Protein AF-A0A3A1P066-F1 (afdb_monomer)

Solvent-accessible surface area (backbone atoms only — not comparable to full-atom values): 10324 Å² total; per-residue (Å²): 136,85,78,77,83,63,89,48,76,44,43,49,47,20,69,27,76,68,11,43,51,36,58,71,32,86,58,49,44,60,49,41,51,50,55,23,51,55,19,45,51,47,30,49,50,37,50,50,56,50,27,34,38,42,62,58,76,37,70,67,88,52,43,53,63,63,53,46,62,58,32,48,56,50,28,53,54,18,45,52,49,24,50,54,34,47,49,55,56,43,32,32,45,30,60,48,48,72,75,32,67,43,48,53,49,34,53,51,49,52,51,52,50,50,50,52,52,52,48,42,55,69,58,58,50,74,49,36,88,82,36,35,79,45,76,69,60,60,68,70,51,31,52,53,24,54,53,49,51,54,52,52,56,50,40,52,51,28,57,54,49,37,68,72,44,46,63,32,42,48,47,42,68,69,46,71,79,77,62,62,76,70,57,43,54,51,52,26,57,59,60,74,75,112

Sequence (194 aa):
MYYPEPTTIWESIQYSPLGIFIAESTWAFPTIETIHVIALVTVLGTIFVMDLRLLGVASKNYPVTAMSRDTLKWTWGGFVLAAITGTLLYVSKTSSYMINPFFMGKMALLAIAGLNMAYFHSVTWKTVDNWDTSPVVPTGAKVAGITSLIFWITIVFFGRAIGFTLGIYDCYMVGQGDNGFIVNMLAGIACAGA

Foldseek 3Di:
DDDPDDPDPLSVLCPPPLLQCCQVDPPNVVVLVVQLVVLLCQLVVLLLQLLCVLLLNDDLQAFSVVSCVVSVVSNVVSVVSNVVSVVSNCSNQVVLLVVDVLNVVLVVLVVVLVVLVVCCCVPVVVCSVVCRNPSDRDPSSNVSSVVNVVSSVSSVVSVVVCVLCSQLSVQVVVPPPDDDDVVSNVVSVVVSVD

Structure (mmCIF, N/CA/C/O backbone):
data_AF-A0A3A1P066-F1
#
_entry.id   AF-A0A3A1P066-F1
#
loop_
_atom_site.group_PDB
_atom_site.id
_atom_site.type_symbol
_atom_site.label_atom_id
_atom_site.label_alt_id
_atom_site.label_comp_id
_atom_site.label_asym_id
_atom_site.label_entity_id
_atom_site.label_seq_id
_atom_site.pdbx_PDB_ins_code
_atom_site.Cartn_x
_atom_site.Cartn_y
_atom_site.Cartn_z
_atom_site.occupancy
_atom_site.B_iso_or_equiv
_atom_site.auth_seq_id
_atom_site.auth_comp_id
_atom_site.auth_asym_id
_atom_site.auth_atom_id
_atom_site.pdbx_PDB_model_num
ATOM 1 N N . MET A 1 1 ? 22.158 0.938 -27.653 1.00 47.66 1 MET A N 1
ATOM 2 C CA . MET A 1 1 ? 20.988 0.093 -27.350 1.00 47.66 1 MET A CA 1
ATOM 3 C C . MET A 1 1 ? 19.797 0.743 -28.037 1.00 47.66 1 MET A C 1
ATOM 5 O O . MET A 1 1 ? 19.518 1.894 -27.738 1.00 47.66 1 MET A O 1
ATOM 9 N N . TYR A 1 2 ? 19.236 0.107 -29.068 1.00 51.88 2 TYR A N 1
ATOM 10 C CA . TYR A 1 2 ? 18.129 0.653 -29.864 1.00 51.88 2 TYR A CA 1
ATOM 11 C C . TYR A 1 2 ? 16.822 0.185 -29.222 1.00 51.88 2 TYR A C 1
ATOM 13 O O . TYR A 1 2 ? 16.511 -1.002 -29.287 1.00 51.88 2 TYR A O 1
ATOM 21 N N . TYR A 1 3 ? 16.120 1.087 -28.537 1.00 57.12 3 TYR A N 1
ATOM 22 C CA . TYR A 1 3 ? 14.767 0.813 -28.062 1.00 57.12 3 TYR A CA 1
ATOM 23 C C . TYR A 1 3 ? 13.810 0.996 -29.249 1.00 57.12 3 TYR A C 1
ATOM 25 O O . TYR A 1 3 ? 13.916 2.015 -29.935 1.00 57.12 3 TYR A O 1
ATOM 33 N N . PRO A 1 4 ? 12.943 0.013 -29.551 1.00 66.25 4 PRO A N 1
ATOM 34 C CA . PRO A 1 4 ? 11.983 0.144 -30.640 1.00 66.25 4 PRO A CA 1
ATOM 35 C C . PRO A 1 4 ? 11.031 1.317 -30.369 1.00 66.25 4 PRO A C 1
ATOM 3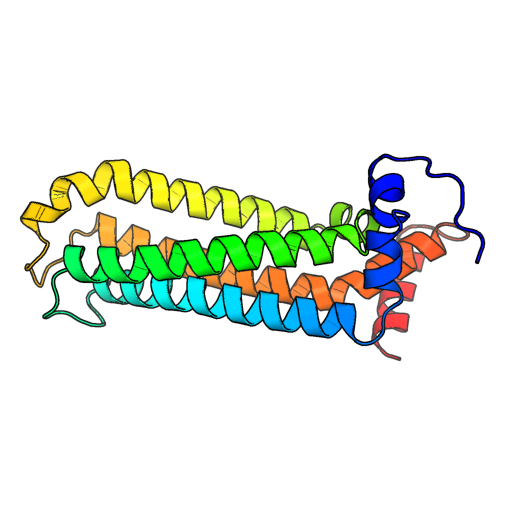7 O O . PRO A 1 4 ? 10.764 1.652 -29.214 1.00 66.25 4 PRO A O 1
ATOM 40 N N . GLU A 1 5 ? 10.524 1.940 -31.435 1.00 67.44 5 GLU A N 1
ATOM 41 C CA . GLU A 1 5 ? 9.530 3.013 -31.325 1.00 67.44 5 GLU A CA 1
ATOM 42 C C . GLU A 1 5 ? 8.318 2.522 -30.508 1.00 67.44 5 GLU A C 1
ATOM 44 O O . GLU A 1 5 ? 7.765 1.465 -30.830 1.00 67.44 5 GLU A O 1
ATOM 49 N N . PRO A 1 6 ? 7.906 3.242 -29.447 1.00 68.50 6 PRO A N 1
ATOM 50 C CA . PRO A 1 6 ? 6.834 2.798 -28.568 1.00 68.50 6 PRO A CA 1
ATOM 51 C C . PRO A 1 6 ? 5.514 2.736 -29.339 1.00 68.50 6 PRO A C 1
ATOM 53 O O . PRO A 1 6 ? 5.029 3.736 -29.868 1.00 68.50 6 PRO A O 1
ATOM 56 N N . THR A 1 7 ? 4.907 1.555 -29.373 1.00 73.25 7 THR A N 1
ATOM 57 C CA . THR A 1 7 ? 3.617 1.314 -30.034 1.00 73.25 7 THR A CA 1
ATOM 58 C C . THR A 1 7 ? 2.441 1.515 -29.081 1.00 73.25 7 THR A C 1
ATOM 60 O O . THR A 1 7 ? 1.316 1.769 -29.515 1.00 73.25 7 THR A O 1
ATOM 63 N N . THR A 1 8 ? 2.695 1.448 -27.769 1.00 77.69 8 THR A N 1
ATOM 64 C CA . THR A 1 8 ? 1.687 1.615 -26.715 1.00 77.69 8 THR A CA 1
ATOM 65 C C . THR A 1 8 ? 2.112 2.625 -25.644 1.00 77.69 8 THR A C 1
ATOM 67 O O . THR A 1 8 ? 3.293 2.916 -25.445 1.00 77.69 8 THR A O 1
ATOM 70 N N . ILE A 1 9 ? 1.137 3.160 -24.898 1.00 79.31 9 ILE A N 1
ATOM 71 C CA . ILE A 1 9 ? 1.405 4.144 -23.834 1.00 79.31 9 ILE A CA 1
ATOM 72 C C . ILE A 1 9 ? 2.275 3.565 -22.707 1.00 79.31 9 ILE A C 1
ATOM 74 O O . ILE A 1 9 ? 3.082 4.274 -22.113 1.00 79.31 9 ILE A O 1
ATOM 78 N N . TRP A 1 10 ? 2.163 2.263 -22.445 1.00 76.06 10 TRP A N 1
ATOM 79 C CA . TRP A 1 10 ? 2.940 1.566 -21.421 1.00 76.06 10 TRP A CA 1
ATOM 80 C C . TRP A 1 10 ? 4.423 1.484 -21.789 1.00 76.06 10 TRP A C 1
ATOM 82 O O . TRP A 1 10 ? 5.281 1.749 -20.949 1.00 76.06 10 TRP A O 1
ATOM 92 N N . GLU A 1 11 ? 4.717 1.221 -23.063 1.00 74.50 11 GLU A N 1
ATOM 93 C CA . GLU A 1 11 ? 6.080 1.226 -23.603 1.00 74.50 11 GLU A CA 1
ATOM 94 C C . GLU A 1 11 ? 6.700 2.621 -23.540 1.00 74.50 11 GLU A C 1
ATOM 96 O O . GLU A 1 11 ? 7.866 2.753 -23.183 1.00 74.50 11 GLU A O 1
ATOM 101 N N . SER A 1 12 ? 5.917 3.679 -23.787 1.00 76.19 12 SER A N 1
ATOM 102 C CA . SER A 1 12 ? 6.419 5.058 -23.685 1.00 76.19 12 SER A CA 1
ATOM 103 C C . SER A 1 12 ? 6.885 5.429 -22.268 1.00 76.19 12 SER A C 1
ATOM 105 O O . SER A 1 12 ? 7.862 6.159 -22.102 1.00 76.19 12 SER A O 1
ATOM 107 N N . ILE A 1 13 ? 6.223 4.889 -21.238 1.00 79.06 13 ILE A N 1
ATOM 108 C CA . ILE A 1 13 ? 6.600 5.087 -19.832 1.00 79.06 13 ILE A CA 1
ATOM 109 C C . ILE A 1 13 ? 7.851 4.269 -19.505 1.00 79.06 13 ILE A C 1
ATOM 111 O O . ILE A 1 13 ? 8.782 4.786 -18.883 1.00 79.06 13 ILE A O 1
ATOM 115 N N . GLN A 1 14 ? 7.899 3.021 -19.968 1.00 78.81 14 GLN A N 1
ATOM 116 C CA . GLN A 1 14 ? 9.027 2.122 -19.746 1.00 78.81 14 GLN A CA 1
ATOM 117 C C . GLN A 1 14 ? 10.315 2.610 -20.426 1.00 78.81 14 GLN A C 1
ATOM 119 O O . GLN A 1 14 ? 11.381 2.573 -19.816 1.00 78.81 14 GLN A O 1
ATOM 124 N N . TYR A 1 15 ? 10.222 3.124 -21.655 1.00 79.75 15 TYR A N 1
ATOM 125 C CA . TYR A 1 15 ? 11.352 3.686 -22.408 1.00 79.75 15 TYR A CA 1
ATOM 126 C C . TYR A 1 15 ? 11.674 5.136 -22.037 1.00 79.75 15 TYR A C 1
ATOM 128 O O . TYR A 1 15 ? 12.543 5.761 -22.648 1.00 79.75 15 TYR A O 1
ATOM 136 N N . SER A 1 16 ? 11.009 5.693 -21.022 1.00 81.62 16 SER A N 1
ATOM 137 C CA . SER A 1 16 ? 11.408 6.987 -20.483 1.00 81.62 16 SER A CA 1
ATOM 138 C C . SER A 1 16 ? 12.829 6.907 -19.899 1.00 81.62 16 SER A C 1
ATOM 140 O O . SER A 1 16 ? 13.226 5.857 -19.384 1.00 81.62 16 SER A O 1
ATOM 142 N N . PRO A 1 17 ? 13.600 8.013 -19.890 1.00 79.81 17 PRO A N 1
ATOM 143 C CA . PRO A 1 17 ? 14.944 8.028 -19.305 1.00 79.81 17 PRO A CA 1
ATOM 144 C C . PRO A 1 17 ? 14.978 7.526 -17.854 1.00 79.81 17 PRO A C 1
ATOM 146 O O . PRO A 1 17 ? 15.956 6.926 -17.420 1.00 79.81 17 PRO A O 1
ATOM 149 N N . LEU A 1 18 ? 13.889 7.750 -17.113 1.00 79.25 18 LEU A N 1
ATOM 150 C CA . LEU A 1 18 ? 13.720 7.291 -15.740 1.00 79.25 18 LEU A CA 1
ATOM 151 C C . LEU A 1 18 ? 13.435 5.783 -15.665 1.00 79.25 18 LEU A C 1
ATOM 153 O O . LEU A 1 18 ? 14.024 5.105 -14.826 1.00 79.25 18 LEU A O 1
ATOM 157 N N . GLY A 1 19 ? 12.573 5.255 -16.539 1.00 78.12 19 GLY A N 1
ATOM 158 C CA . GLY A 1 19 ? 12.279 3.820 -16.618 1.00 78.12 19 GLY A CA 1
ATOM 159 C C . GLY A 1 19 ? 13.513 3.001 -16.985 1.00 78.12 19 GLY A C 1
ATOM 160 O O . GLY A 1 19 ? 13.848 2.052 -16.275 1.00 78.12 19 GLY A O 1
ATOM 161 N N . ILE A 1 20 ? 14.254 3.447 -18.003 1.00 79.50 20 ILE A N 1
ATOM 162 C CA . ILE A 1 20 ? 15.513 2.829 -18.443 1.00 79.50 20 ILE A CA 1
ATOM 163 C C . ILE A 1 20 ? 16.562 2.883 -17.328 1.00 79.50 20 ILE A C 1
ATOM 165 O O . ILE A 1 20 ? 17.155 1.859 -17.001 1.00 79.50 20 ILE A O 1
ATOM 169 N N . PHE A 1 21 ? 16.759 4.040 -16.684 1.00 81.44 21 PHE A N 1
ATOM 170 C CA . PHE A 1 21 ? 17.744 4.177 -15.606 1.00 81.44 21 PHE A CA 1
ATOM 171 C C . PHE A 1 21 ? 17.478 3.220 -14.438 1.00 81.44 21 PHE A C 1
ATOM 173 O O . PHE A 1 21 ? 18.409 2.618 -13.906 1.00 81.44 21 PHE A O 1
ATOM 180 N N . ILE A 1 22 ? 16.215 3.065 -14.035 1.00 80.25 22 ILE A N 1
ATOM 181 C CA . ILE A 1 22 ? 15.852 2.158 -12.941 1.00 80.25 22 ILE A CA 1
ATOM 182 C C . ILE A 1 22 ? 16.002 0.697 -13.375 1.00 80.25 22 ILE A C 1
ATOM 184 O O . ILE A 1 22 ? 16.468 -0.113 -12.577 1.00 80.25 22 ILE A O 1
ATOM 188 N N . ALA A 1 23 ? 15.627 0.362 -14.612 1.00 77.25 23 ALA A N 1
ATOM 189 C CA . ALA A 1 23 ? 15.679 -1.003 -15.131 1.00 77.25 23 ALA A CA 1
ATOM 190 C C . ALA A 1 23 ? 17.110 -1.497 -15.408 1.00 77.25 23 ALA A C 1
ATOM 192 O O . ALA A 1 23 ? 17.414 -2.657 -15.139 1.00 77.25 23 ALA A O 1
ATOM 193 N N . GLU A 1 24 ? 17.987 -0.638 -15.933 1.00 78.81 24 GLU A N 1
ATOM 194 C CA . GLU A 1 24 ? 19.376 -0.98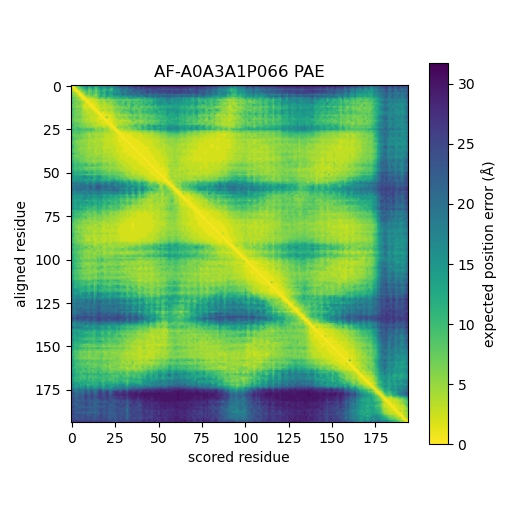6 -16.269 1.00 78.81 24 GLU A CA 1
ATOM 195 C C . GLU A 1 24 ? 20.320 -0.889 -15.063 1.00 78.81 24 GLU A C 1
ATOM 197 O O . GLU A 1 24 ? 21.382 -1.515 -15.042 1.00 78.81 24 GLU A O 1
ATOM 202 N N . SER A 1 25 ? 19.954 -0.120 -14.035 1.00 79.94 25 SER A N 1
ATOM 203 C CA . 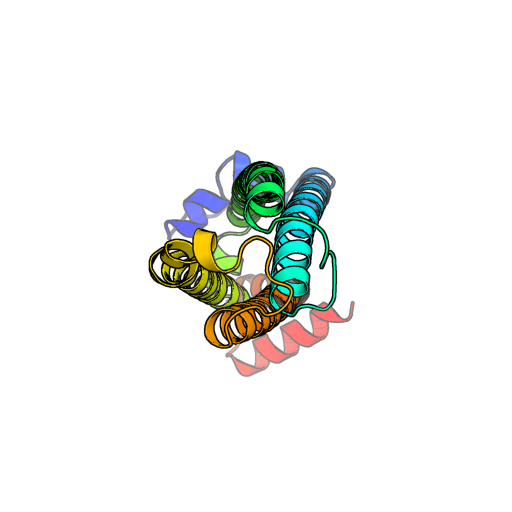SER A 1 25 ? 20.786 0.028 -12.845 1.00 79.94 25 SER A CA 1
ATOM 204 C C . SER A 1 25 ? 20.684 -1.190 -11.931 1.00 79.94 25 SER A C 1
ATOM 206 O O . SER A 1 25 ? 19.660 -1.450 -11.296 1.00 79.94 25 SER A O 1
ATOM 208 N N . THR A 1 26 ? 21.812 -1.885 -11.779 1.00 76.56 26 THR A N 1
ATOM 209 C CA . THR A 1 26 ? 21.969 -3.061 -10.910 1.00 76.56 26 THR A CA 1
ATOM 210 C C . THR A 1 26 ? 21.670 -2.787 -9.435 1.00 76.56 26 THR A C 1
ATOM 212 O O . THR A 1 26 ? 21.325 -3.711 -8.706 1.00 76.56 26 THR A O 1
ATOM 215 N N . TRP A 1 27 ? 21.771 -1.530 -8.990 1.00 81.81 27 TRP A N 1
ATOM 216 C CA . TRP A 1 27 ? 21.551 -1.137 -7.595 1.00 81.81 27 TRP A CA 1
ATOM 217 C C . TRP A 1 27 ? 20.264 -0.345 -7.370 1.00 81.81 27 TRP A C 1
ATOM 219 O O . TRP A 1 27 ? 19.707 -0.413 -6.271 1.00 81.81 27 TRP A O 1
ATOM 229 N N . ALA A 1 28 ? 19.766 0.392 -8.371 1.00 81.50 28 ALA A N 1
ATOM 230 C CA . ALA A 1 28 ? 18.571 1.214 -8.186 1.00 81.50 28 ALA A CA 1
ATOM 231 C C . ALA A 1 28 ? 17.334 0.346 -7.940 1.00 81.50 28 ALA A C 1
ATOM 233 O O . ALA A 1 28 ? 16.613 0.589 -6.972 1.00 81.50 28 ALA A O 1
ATOM 234 N N . PHE A 1 29 ? 17.126 -0.695 -8.753 1.00 83.12 29 PHE A N 1
ATOM 235 C CA . PHE A 1 29 ? 15.960 -1.566 -8.615 1.00 83.12 29 PHE A CA 1
ATOM 236 C C . PHE A 1 29 ? 15.909 -2.270 -7.241 1.00 83.12 29 PHE A C 1
ATOM 238 O O . PHE A 1 29 ? 14.917 -2.071 -6.532 1.00 83.12 29 PHE A O 1
ATOM 245 N N . PRO A 1 30 ? 16.967 -2.973 -6.767 1.00 86.12 30 PRO A N 1
ATOM 246 C CA . PRO A 1 30 ? 16.936 -3.621 -5.449 1.00 86.12 30 PRO A CA 1
ATOM 247 C C . PRO A 1 30 ? 16.807 -2.635 -4.282 1.00 86.12 30 PRO A C 1
ATOM 249 O O . PRO A 1 30 ? 16.174 -2.938 -3.268 1.00 86.12 30 PRO A O 1
ATOM 252 N N . THR A 1 31 ? 17.390 -1.438 -4.407 1.00 88.94 31 THR A N 1
ATOM 253 C CA . THR A 1 31 ? 17.298 -0.408 -3.362 1.00 88.94 31 THR A CA 1
ATOM 254 C C . THR A 1 31 ? 15.873 0.123 -3.246 1.00 88.94 31 THR A C 1
ATOM 256 O O . THR A 1 31 ? 15.329 0.187 -2.142 1.00 88.94 31 THR A O 1
ATOM 259 N N . ILE A 1 32 ? 15.235 0.461 -4.371 1.00 90.25 32 ILE A N 1
ATOM 260 C CA . ILE A 1 32 ? 13.844 0.934 -4.392 1.00 90.25 32 ILE A CA 1
ATOM 261 C C . ILE A 1 32 ? 12.909 -0.167 -3.887 1.00 90.25 32 ILE A C 1
ATOM 263 O O . ILE A 1 32 ? 12.022 0.119 -3.082 1.00 90.25 32 ILE A O 1
ATOM 267 N N . GLU A 1 33 ? 13.131 -1.419 -4.292 1.00 88.81 33 GLU A N 1
ATOM 268 C CA . GLU A 1 33 ? 12.370 -2.567 -3.791 1.00 88.81 33 GLU A CA 1
ATOM 269 C C . GLU A 1 33 ? 12.514 -2.725 -2.272 1.00 88.81 33 GLU A C 1
ATOM 271 O O . GLU A 1 33 ? 11.519 -2.890 -1.568 1.00 88.81 33 GLU A O 1
ATOM 276 N N . THR A 1 34 ? 13.728 -2.587 -1.737 1.00 90.94 34 THR A N 1
ATOM 277 C CA . THR A 1 34 ? 13.975 -2.662 -0.289 1.00 90.94 34 THR A CA 1
ATOM 278 C C . THR A 1 34 ? 13.220 -1.567 0.465 1.00 90.94 34 THR A C 1
ATOM 280 O O . THR A 1 34 ? 12.523 -1.851 1.442 1.00 90.94 34 THR A O 1
ATOM 283 N N . ILE A 1 35 ? 13.301 -0.318 -0.006 1.00 92.69 35 ILE A N 1
ATOM 284 C CA . ILE A 1 35 ? 12.573 0.811 0.592 1.00 92.69 35 ILE A CA 1
ATOM 285 C C . ILE A 1 35 ? 11.059 0.568 0.511 1.00 92.69 35 ILE A C 1
ATOM 287 O O . ILE A 1 35 ? 10.345 0.807 1.487 1.00 92.69 35 ILE A O 1
ATOM 291 N N . HIS A 1 36 ? 10.568 0.039 -0.614 1.00 91.94 36 HIS A N 1
ATOM 292 C CA . HIS A 1 36 ? 9.160 -0.310 -0.794 1.00 91.94 36 HIS A CA 1
ATOM 293 C C . HIS A 1 36 ? 8.695 -1.347 0.234 1.00 91.94 36 HIS A C 1
ATOM 295 O O . HIS A 1 36 ? 7.655 -1.168 0.869 1.00 91.94 36 HIS A O 1
ATOM 301 N N . VAL A 1 37 ? 9.474 -2.410 0.451 1.00 91.00 37 VAL A N 1
ATOM 302 C CA . VAL A 1 37 ? 9.148 -3.455 1.432 1.00 91.00 37 VAL A CA 1
ATOM 303 C C . VAL A 1 37 ? 9.152 -2.901 2.857 1.00 91.00 37 VAL A C 1
ATOM 305 O O . VAL A 1 37 ? 8.231 -3.199 3.611 1.00 91.00 37 VAL A O 1
ATOM 308 N N . ILE A 1 38 ? 10.115 -2.052 3.230 1.00 92.38 38 ILE A N 1
ATOM 309 C CA . ILE A 1 38 ? 10.146 -1.408 4.559 1.00 92.38 38 ILE A CA 1
ATOM 310 C C . ILE A 1 38 ? 8.898 -0.542 4.779 1.00 92.38 38 ILE A C 1
ATOM 312 O O . ILE A 1 38 ? 8.267 -0.596 5.841 1.00 92.38 38 ILE A O 1
ATOM 316 N N . ALA A 1 39 ? 8.513 0.234 3.765 1.00 91.19 39 ALA A N 1
ATOM 317 C CA . ALA A 1 39 ? 7.311 1.057 3.804 1.00 91.19 39 ALA A CA 1
ATOM 318 C C . ALA A 1 39 ? 6.048 0.193 3.962 1.00 91.19 39 ALA A C 1
ATOM 320 O O . ALA A 1 39 ? 5.217 0.467 4.829 1.00 91.19 39 ALA A O 1
ATOM 321 N N . LEU A 1 40 ? 5.940 -0.900 3.198 1.00 88.94 40 LEU A N 1
ATOM 322 C CA . LEU A 1 40 ? 4.840 -1.859 3.316 1.00 88.94 40 LEU A CA 1
ATOM 323 C C . LEU A 1 40 ? 4.788 -2.528 4.690 1.00 88.94 40 LEU A C 1
ATOM 325 O O . LEU A 1 40 ? 3.709 -2.625 5.262 1.00 88.94 40 LEU A O 1
ATOM 329 N N . VAL A 1 41 ? 5.923 -2.960 5.244 1.00 91.38 41 VAL A N 1
ATOM 330 C CA . VAL A 1 41 ? 5.980 -3.575 6.582 1.00 91.38 41 VAL A CA 1
ATOM 331 C C . VAL A 1 41 ? 5.537 -2.586 7.655 1.00 91.38 41 VAL A C 1
ATOM 333 O O . VAL A 1 41 ? 4.857 -2.979 8.598 1.00 91.38 41 VAL A O 1
ATOM 336 N N . THR A 1 42 ? 5.852 -1.301 7.491 1.00 90.19 42 THR A N 1
ATOM 337 C CA . THR A 1 42 ? 5.402 -0.249 8.410 1.00 90.19 42 THR A CA 1
ATOM 338 C C . THR A 1 42 ? 3.880 -0.088 8.357 1.00 90.19 42 THR A C 1
ATOM 340 O O . THR A 1 42 ? 3.234 -0.114 9.401 1.00 90.19 42 THR A O 1
ATOM 343 N N . VAL A 1 43 ? 3.295 0.007 7.157 1.00 87.19 43 VAL A N 1
ATOM 344 C CA . VAL A 1 43 ? 1.831 0.094 6.960 1.00 87.19 43 VAL A CA 1
ATOM 345 C C . VAL A 1 43 ? 1.119 -1.158 7.474 1.00 87.19 43 VAL A C 1
ATOM 347 O O . VAL A 1 43 ? 0.103 -1.075 8.156 1.00 87.19 43 VAL A O 1
ATOM 350 N N . LEU A 1 44 ? 1.655 -2.335 7.168 1.00 87.75 44 LEU A N 1
ATOM 351 C CA . LEU A 1 44 ? 1.108 -3.604 7.638 1.00 87.75 44 LEU A CA 1
ATOM 352 C C . LEU A 1 44 ? 1.178 -3.709 9.157 1.00 87.75 44 LEU A C 1
ATOM 354 O O . LEU A 1 44 ? 0.201 -4.103 9.785 1.00 87.75 44 LEU A O 1
ATOM 358 N N . GLY A 1 45 ? 2.311 -3.333 9.750 1.00 87.19 45 GLY A N 1
ATOM 359 C CA . GLY A 1 45 ? 2.519 -3.371 11.191 1.00 87.19 45 GLY A CA 1
ATOM 360 C C . GLY A 1 45 ? 1.520 -2.493 11.936 1.00 87.19 45 GLY A C 1
ATOM 361 O O . GLY A 1 45 ? 0.913 -2.949 12.903 1.00 87.19 45 GLY A O 1
ATOM 362 N N . THR A 1 46 ? 1.282 -1.265 11.466 1.00 86.31 46 THR A N 1
ATOM 363 C CA . THR A 1 46 ? 0.304 -0.363 12.093 1.00 86.31 46 THR A CA 1
ATOM 364 C C . THR A 1 46 ? -1.122 -0.902 11.994 1.00 86.31 46 THR A C 1
ATOM 366 O O . THR A 1 46 ? -1.864 -0.836 12.976 1.00 86.31 46 THR A O 1
ATOM 369 N N . ILE A 1 47 ? -1.497 -1.490 10.855 1.00 85.00 47 ILE A N 1
ATOM 370 C CA . ILE A 1 47 ? -2.830 -2.075 1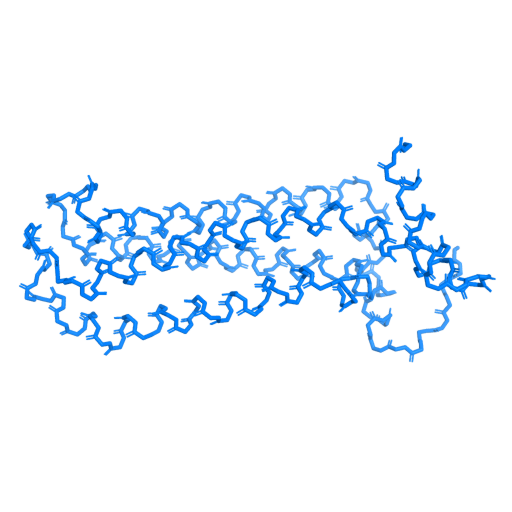0.656 1.00 85.00 47 ILE A CA 1
ATOM 371 C C . ILE A 1 47 ? -3.015 -3.334 11.504 1.00 85.00 47 ILE A C 1
ATOM 373 O O . ILE A 1 47 ? -4.011 -3.443 12.211 1.00 85.00 47 ILE A O 1
ATOM 377 N N . PHE A 1 48 ? -2.038 -4.244 11.525 1.00 85.56 48 PHE A N 1
ATOM 378 C CA . PHE A 1 48 ? -2.084 -5.455 12.353 1.00 85.56 48 PHE A CA 1
ATOM 379 C C . PHE A 1 48 ? -2.238 -5.123 13.835 1.00 85.56 48 PHE A C 1
ATOM 381 O O . PHE A 1 48 ? -3.008 -5.762 14.547 1.00 85.56 48 PHE A O 1
ATOM 388 N N . VAL A 1 49 ? -1.518 -4.106 14.304 1.00 85.06 49 VAL A N 1
ATOM 389 C CA . VAL A 1 49 ? -1.585 -3.636 15.688 1.00 85.06 49 VAL A CA 1
ATOM 390 C C . VAL A 1 49 ? -3.000 -3.138 16.032 1.00 85.06 49 VAL A C 1
ATOM 392 O O . VAL A 1 49 ? -3.514 -3.468 17.104 1.00 85.06 49 VAL A O 1
ATOM 395 N N . MET A 1 50 ? -3.674 -2.441 15.111 1.00 79.75 50 MET A N 1
ATOM 396 C CA . MET A 1 50 ? -5.081 -2.043 15.267 1.00 79.75 50 MET A CA 1
ATOM 397 C C . MET A 1 50 ? -6.054 -3.226 15.169 1.00 79.75 50 MET A C 1
ATOM 399 O O . MET A 1 50 ? -6.934 -3.361 16.018 1.00 79.75 50 MET A O 1
ATOM 403 N N . ASP A 1 51 ? -5.882 -4.126 14.203 1.00 82.88 51 ASP A N 1
ATOM 404 C CA . ASP A 1 51 ? -6.768 -5.279 14.003 1.00 82.88 51 ASP A CA 1
ATOM 405 C C . ASP A 1 51 ? -6.710 -6.248 15.197 1.00 82.88 51 ASP A C 1
ATOM 407 O O . ASP A 1 51 ? -7.744 -6.708 15.687 1.00 82.88 51 ASP A O 1
ATOM 411 N N . LEU A 1 52 ? -5.519 -6.490 15.758 1.00 81.88 52 LEU A N 1
ATOM 412 C CA . LEU A 1 52 ? -5.342 -7.284 16.981 1.00 81.88 52 LEU A CA 1
ATOM 413 C C . LEU A 1 52 ? -5.974 -6.620 18.210 1.00 81.88 52 LEU A C 1
ATOM 415 O O . LEU A 1 52 ? -6.463 -7.319 19.109 1.00 81.88 52 LEU A O 1
ATOM 419 N N . ARG A 1 53 ? -5.990 -5.282 18.258 1.00 80.81 53 ARG A N 1
ATOM 420 C CA . ARG A 1 53 ? -6.694 -4.527 19.301 1.00 80.81 53 ARG A CA 1
ATOM 421 C C . ARG A 1 53 ? -8.208 -4.670 19.168 1.00 80.81 53 ARG A C 1
ATOM 423 O O . ARG A 1 53 ? -8.870 -4.895 20.185 1.00 80.81 53 ARG A O 1
ATOM 430 N N . LEU A 1 54 ? -8.743 -4.594 17.947 1.00 74.94 54 LEU A N 1
ATOM 431 C CA . LEU A 1 54 ? -10.171 -4.783 17.652 1.00 74.94 54 LEU A CA 1
ATOM 432 C C . LEU A 1 54 ? -10.637 -6.217 17.931 1.00 74.94 54 LEU A C 1
ATOM 434 O O . LEU A 1 54 ? -11.751 -6.429 18.409 1.00 74.94 54 LEU A O 1
ATOM 438 N N . LEU A 1 55 ? -9.767 -7.203 17.710 1.00 76.81 55 LEU A N 1
ATOM 439 C CA . LEU A 1 55 ? -10.018 -8.601 18.062 1.00 76.81 55 LEU A CA 1
ATOM 440 C C . LEU A 1 55 ? -9.971 -8.867 19.571 1.00 76.81 55 LEU A C 1
ATOM 442 O O . LEU A 1 55 ? -10.399 -9.929 20.023 1.00 76.81 55 LEU A O 1
ATOM 446 N N . GLY A 1 56 ? -9.485 -7.909 20.365 1.00 70.75 56 GLY A N 1
ATOM 447 C CA . GLY A 1 56 ? -9.314 -8.074 21.803 1.00 70.75 56 GLY A CA 1
ATOM 448 C C . GLY A 1 56 ? -8.191 -9.053 22.150 1.00 70.75 56 GLY A C 1
ATOM 449 O O . GLY A 1 56 ? -8.252 -9.696 23.194 1.00 70.75 56 GLY A O 1
ATOM 450 N N . VAL A 1 57 ? -7.178 -9.188 21.291 1.00 73.88 57 VAL A N 1
ATOM 451 C CA . VAL A 1 57 ? -5.996 -10.030 21.543 1.00 73.88 57 VAL A CA 1
ATOM 452 C C . VAL A 1 57 ? -4.873 -9.199 22.169 1.00 73.88 57 VAL A C 1
ATOM 454 O O . VAL A 1 57 ? -4.267 -9.640 23.143 1.00 73.88 57 VAL A O 1
ATOM 457 N N . ALA A 1 58 ? -4.648 -7.973 21.683 1.00 66.81 58 ALA A N 1
ATOM 458 C CA . ALA A 1 58 ? -3.568 -7.083 22.126 1.00 66.81 58 ALA A CA 1
ATOM 459 C C . ALA A 1 58 ? -4.080 -5.719 22.637 1.00 66.81 58 ALA A C 1
ATOM 461 O O . ALA A 1 58 ? -5.185 -5.296 22.308 1.00 66.81 58 ALA A O 1
ATOM 462 N N . SER A 1 59 ? -3.277 -5.029 23.459 1.00 62.41 59 SER A N 1
ATOM 463 C CA . SER A 1 59 ? -3.498 -3.643 23.930 1.00 62.41 59 SER A CA 1
ATOM 464 C C . SER A 1 59 ? -4.867 -3.328 24.563 1.00 62.41 59 SER A C 1
ATOM 466 O O . SER A 1 59 ? -5.340 -2.199 24.476 1.00 62.41 59 SER A O 1
ATOM 468 N N . LYS A 1 60 ? -5.490 -4.287 25.267 1.00 64.88 60 LYS A N 1
ATOM 469 C CA . LYS A 1 60 ? -6.829 -4.156 25.897 1.00 64.88 60 LYS A CA 1
ATOM 470 C C . LYS A 1 60 ? -7.016 -2.937 26.810 1.00 64.88 60 LYS A C 1
ATOM 472 O O . LYS A 1 60 ? -8.139 -2.473 26.962 1.00 64.88 60 LYS A O 1
ATOM 477 N N . ASN A 1 61 ? -5.929 -2.442 27.399 1.00 66.12 61 ASN A N 1
ATOM 478 C CA . ASN A 1 61 ? -5.944 -1.346 28.370 1.00 66.12 61 ASN A CA 1
ATOM 479 C C . ASN A 1 61 ? -5.725 0.036 27.731 1.00 66.12 61 ASN A C 1
ATOM 481 O O . ASN A 1 61 ? -5.792 1.038 28.434 1.00 66.12 61 ASN A O 1
ATOM 485 N N . TYR A 1 62 ? -5.442 0.097 26.425 1.00 69.12 62 TYR A N 1
ATOM 486 C CA . TYR A 1 62 ? -5.235 1.353 25.706 1.00 69.12 62 TYR A CA 1
ATOM 487 C C . TYR A 1 62 ? -6.494 1.756 24.925 1.00 69.12 62 TYR A C 1
ATOM 489 O O . TYR A 1 62 ? -7.095 0.890 24.271 1.00 69.12 62 TYR A O 1
ATOM 497 N N . PRO A 1 63 ? -6.882 3.046 24.962 1.00 74.69 63 PRO A N 1
ATOM 498 C CA . PRO A 1 63 ? -7.996 3.551 24.174 1.00 74.69 63 PRO A CA 1
ATOM 499 C C . PRO A 1 63 ? -7.697 3.419 22.679 1.00 74.69 63 PRO A C 1
ATOM 501 O O . PRO A 1 63 ? -6.595 3.725 22.204 1.00 74.69 63 PRO A O 1
ATOM 504 N N . VAL A 1 64 ? -8.689 2.932 21.941 1.00 71.62 64 VAL A N 1
ATOM 505 C CA . VAL A 1 64 ? -8.610 2.662 20.500 1.00 71.62 64 VAL A CA 1
ATOM 506 C C . VAL A 1 64 ? -8.404 3.964 19.722 1.00 71.62 64 VAL A C 1
ATOM 508 O O . VAL A 1 64 ? -7.685 3.981 18.722 1.00 71.62 64 VAL A O 1
ATOM 511 N N . THR A 1 65 ? -8.956 5.075 20.209 1.00 73.94 65 THR A N 1
ATOM 512 C CA . THR A 1 65 ? -8.803 6.416 19.623 1.00 73.94 65 THR A CA 1
ATOM 513 C C . THR A 1 65 ? -7.365 6.937 19.671 1.00 73.94 65 THR A C 1
ATOM 515 O O . THR A 1 65 ? -6.858 7.433 18.661 1.00 73.94 65 THR A O 1
ATOM 518 N N . ALA A 1 66 ? -6.676 6.798 20.809 1.00 76.69 66 ALA A N 1
ATOM 519 C CA . ALA A 1 66 ? -5.280 7.220 20.950 1.00 76.69 66 ALA A CA 1
ATOM 520 C C . ALA A 1 66 ? -4.359 6.375 20.062 1.00 76.69 66 ALA A C 1
ATOM 522 O O . ALA A 1 66 ? -3.534 6.908 19.321 1.00 76.69 66 ALA A O 1
ATOM 523 N N . MET A 1 67 ? -4.575 5.059 20.074 1.00 76.06 67 MET A N 1
ATOM 524 C CA . MET A 1 67 ? -3.814 4.103 19.275 1.00 76.06 67 MET A CA 1
ATOM 525 C C . MET A 1 67 ? -3.982 4.358 17.774 1.00 76.06 67 MET A C 1
ATOM 527 O O . MET A 1 67 ? -2.991 4.386 17.044 1.00 76.06 67 MET A O 1
ATOM 531 N N . SER A 1 68 ? -5.214 4.628 17.333 1.00 78.19 68 SER A N 1
ATOM 532 C CA . SER A 1 68 ? -5.541 5.002 15.954 1.00 78.19 68 SER A CA 1
ATOM 533 C C . SER A 1 68 ? -4.853 6.293 15.523 1.00 78.19 68 SER A C 1
ATOM 535 O O . SER A 1 68 ? -4.256 6.332 14.454 1.00 78.19 68 SER A O 1
ATOM 537 N N . ARG A 1 69 ? -4.858 7.346 16.354 1.00 80.00 69 ARG A N 1
ATOM 538 C CA . ARG A 1 69 ? -4.205 8.628 16.021 1.00 80.00 69 ARG A CA 1
ATOM 539 C C . ARG A 1 69 ? -2.714 8.483 15.739 1.00 80.00 69 ARG A C 1
ATOM 541 O O . ARG A 1 69 ? -2.199 9.159 14.846 1.00 80.00 69 ARG A O 1
ATOM 548 N N . ASP A 1 70 ? -2.031 7.638 16.499 1.00 82.00 70 ASP A N 1
ATOM 549 C CA . ASP A 1 70 ? -0.595 7.435 16.337 1.00 82.00 70 ASP A CA 1
ATOM 550 C C . ASP A 1 70 ? -0.294 6.497 15.169 1.00 82.00 70 ASP A C 1
ATOM 552 O O . ASP A 1 70 ? 0.560 6.807 14.334 1.00 82.00 70 ASP A O 1
ATOM 556 N N . THR A 1 71 ? -1.052 5.405 15.032 1.00 82.56 71 THR A N 1
ATOM 557 C CA . THR A 1 71 ? -0.906 4.497 13.885 1.00 82.56 71 THR A CA 1
ATOM 558 C C . THR A 1 71 ? -1.277 5.162 12.565 1.00 82.56 71 THR A C 1
ATOM 560 O O . THR A 1 71 ? -0.600 4.895 11.575 1.00 82.56 71 THR A O 1
ATOM 563 N N . LEU A 1 72 ? -2.262 6.067 12.509 1.00 81.81 72 LEU A N 1
ATOM 564 C CA . LEU A 1 72 ? -2.658 6.733 11.261 1.00 81.81 72 LEU A CA 1
ATOM 565 C C . LEU A 1 72 ? -1.510 7.535 10.646 1.00 81.81 72 LEU A C 1
ATOM 567 O O . LEU A 1 72 ? -1.313 7.479 9.437 1.00 81.81 72 LEU A O 1
ATOM 571 N N . LYS A 1 73 ? -0.741 8.262 11.467 1.00 85.06 73 LYS A N 1
ATOM 572 C CA . LYS A 1 73 ? 0.388 9.081 10.992 1.00 85.06 73 LYS A CA 1
ATOM 573 C C . LYS A 1 73 ? 1.456 8.215 10.331 1.00 85.06 73 LYS A C 1
ATOM 575 O O . LYS A 1 73 ? 1.903 8.517 9.227 1.00 85.06 73 LYS A O 1
ATOM 580 N N . TRP A 1 74 ? 1.816 7.115 10.990 1.00 87.56 74 TRP A N 1
ATOM 581 C CA . TRP A 1 74 ? 2.770 6.141 10.463 1.00 87.56 74 TRP A CA 1
ATOM 582 C C . TRP A 1 74 ? 2.234 5.412 9.232 1.00 87.56 74 TRP A C 1
ATOM 584 O O . TRP A 1 74 ? 2.967 5.233 8.264 1.00 87.56 74 TRP A O 1
ATOM 594 N N . THR A 1 75 ? 0.946 5.063 9.232 1.00 85.75 75 THR A N 1
ATOM 595 C CA . THR A 1 75 ? 0.276 4.417 8.095 1.00 85.75 75 THR A CA 1
ATOM 596 C C . THR A 1 75 ? 0.296 5.330 6.874 1.00 85.75 75 THR A C 1
ATOM 598 O O . THR A 1 75 ? 0.682 4.883 5.803 1.00 85.75 75 THR A O 1
ATOM 601 N N . TRP A 1 76 ? -0.046 6.615 7.015 1.00 86.19 76 TRP A N 1
ATOM 602 C CA . TRP A 1 76 ? -0.023 7.565 5.897 1.00 86.19 76 TRP A CA 1
ATOM 603 C C . TRP A 1 76 ? 1.400 7.811 5.384 1.00 86.19 76 TRP A C 1
ATOM 605 O O . TRP A 1 76 ? 1.628 7.780 4.176 1.00 86.19 76 TRP A O 1
ATOM 615 N N . GLY A 1 77 ? 2.369 7.995 6.287 1.00 89.81 77 GLY A N 1
ATOM 616 C CA . GLY A 1 77 ? 3.775 8.162 5.910 1.00 89.81 77 GLY A CA 1
ATOM 617 C C . GLY A 1 77 ? 4.323 6.948 5.154 1.00 89.81 77 GLY A C 1
ATOM 618 O O . GLY A 1 77 ? 4.893 7.092 4.072 1.00 89.81 77 GLY A O 1
ATOM 619 N N . GLY A 1 78 ? 4.081 5.745 5.680 1.00 89.25 78 GLY A N 1
ATOM 620 C CA . GLY A 1 78 ? 4.451 4.493 5.024 1.00 89.25 78 GLY A CA 1
ATOM 621 C C . GLY A 1 78 ? 3.707 4.278 3.705 1.00 89.25 78 GLY A C 1
ATOM 622 O O . GLY A 1 78 ? 4.309 3.839 2.733 1.00 89.25 78 GLY A O 1
ATOM 623 N N . PHE A 1 79 ? 2.427 4.646 3.627 1.00 87.75 79 PHE A N 1
ATOM 624 C CA . PHE A 1 79 ? 1.624 4.504 2.414 1.00 87.75 79 PHE A CA 1
ATOM 625 C C . PHE A 1 79 ? 2.116 5.419 1.291 1.00 87.75 79 PHE A C 1
ATOM 627 O O . PHE A 1 79 ? 2.263 4.956 0.164 1.00 87.75 79 PHE A O 1
ATOM 634 N N . VAL A 1 80 ? 2.443 6.683 1.585 1.00 91.19 80 VAL A N 1
ATOM 635 C CA . VAL A 1 80 ? 3.039 7.610 0.601 1.00 91.19 80 VAL A CA 1
ATOM 636 C C . VAL A 1 80 ? 4.361 7.071 0.096 1.00 91.19 80 VAL A C 1
ATOM 638 O O . VAL A 1 80 ? 4.583 7.014 -1.113 1.00 91.19 80 VAL A O 1
ATOM 641 N N . LEU A 1 81 ? 5.227 6.633 1.010 1.00 92.06 81 LEU A N 1
ATOM 642 C CA . LEU A 1 81 ? 6.524 6.085 0.641 1.00 92.06 81 LEU A CA 1
ATOM 643 C C . LEU A 1 81 ? 6.370 4.820 -0.217 1.00 92.06 81 LEU A C 1
ATOM 645 O O . LEU A 1 81 ? 7.043 4.686 -1.240 1.00 92.06 81 LEU A O 1
ATOM 649 N N . ALA A 1 82 ? 5.447 3.927 0.146 1.00 90.31 82 ALA A N 1
ATOM 650 C CA . ALA A 1 82 ? 5.124 2.727 -0.620 1.00 90.31 82 ALA A CA 1
ATOM 651 C C . ALA A 1 82 ? 4.527 3.065 -1.995 1.00 90.31 82 ALA A C 1
ATOM 653 O O . ALA A 1 82 ? 4.879 2.423 -2.980 1.00 90.31 82 ALA A O 1
ATOM 654 N N . ALA A 1 83 ? 3.670 4.082 -2.096 1.00 89.19 83 ALA A N 1
ATOM 655 C CA . ALA A 1 83 ? 3.074 4.515 -3.358 1.00 89.19 83 ALA A CA 1
ATOM 656 C C . ALA A 1 83 ? 4.125 5.103 -4.310 1.00 89.19 83 ALA A C 1
ATOM 658 O O . ALA A 1 83 ? 4.164 4.729 -5.483 1.00 89.19 83 ALA A O 1
ATOM 659 N N . ILE A 1 84 ? 5.018 5.963 -3.808 1.00 92.12 84 ILE A N 1
ATOM 660 C CA . ILE A 1 84 ? 6.106 6.553 -4.603 1.00 92.12 84 ILE A CA 1
ATOM 661 C C . ILE A 1 84 ? 7.042 5.453 -5.107 1.00 92.12 84 ILE A C 1
ATOM 663 O O . ILE A 1 84 ? 7.265 5.322 -6.308 1.00 92.12 84 ILE A O 1
ATOM 667 N N . THR A 1 85 ? 7.550 4.619 -4.200 1.00 91.00 85 THR A N 1
ATOM 668 C CA . THR A 1 85 ? 8.481 3.533 -4.552 1.00 91.00 85 THR A CA 1
ATOM 669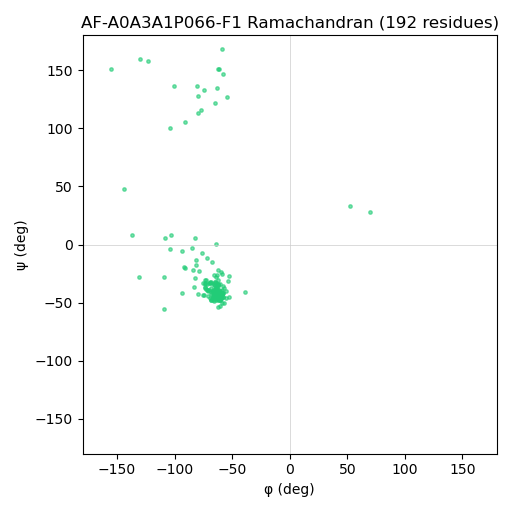 C C . THR A 1 85 ? 7.836 2.473 -5.440 1.00 91.00 85 THR A C 1
ATOM 671 O O . THR A 1 85 ? 8.457 2.019 -6.395 1.00 91.00 85 THR A O 1
ATOM 674 N N . GLY A 1 86 ? 6.572 2.123 -5.198 1.00 86.06 86 GLY A N 1
ATOM 675 C CA . GLY A 1 86 ? 5.823 1.188 -6.035 1.00 86.06 86 GLY A CA 1
ATOM 676 C C . GLY A 1 86 ? 5.594 1.725 -7.447 1.00 86.06 86 GLY A C 1
ATOM 677 O O . GLY A 1 86 ? 5.716 0.975 -8.411 1.00 86.06 86 GLY A O 1
ATOM 678 N N . THR A 1 87 ? 5.339 3.030 -7.581 1.00 87.25 87 THR A N 1
ATOM 679 C CA . THR A 1 87 ? 5.227 3.686 -8.892 1.00 87.25 87 THR A CA 1
ATOM 680 C C . THR A 1 87 ? 6.565 3.666 -9.627 1.00 87.25 87 THR A C 1
ATOM 682 O O . THR A 1 87 ? 6.600 3.345 -10.809 1.00 87.25 87 THR A O 1
ATOM 685 N N . LEU A 1 88 ? 7.678 3.929 -8.932 1.00 85.50 88 LEU A N 1
ATOM 686 C CA . LEU A 1 88 ? 9.020 3.844 -9.521 1.00 85.50 88 LEU A CA 1
ATOM 687 C C . LEU A 1 88 ? 9.338 2.431 -10.036 1.00 85.50 88 LEU A C 1
ATOM 689 O O . LEU A 1 88 ? 9.847 2.286 -11.146 1.00 85.50 88 LEU A O 1
ATOM 693 N N . LEU A 1 89 ? 8.985 1.388 -9.275 1.00 85.00 89 LEU A N 1
ATOM 694 C CA . LEU A 1 89 ? 9.132 -0.004 -9.719 1.00 85.00 89 LEU A CA 1
ATOM 695 C C . LEU A 1 89 ? 8.247 -0.304 -10.935 1.00 85.00 89 LEU A C 1
ATOM 697 O O . LEU A 1 89 ? 8.710 -0.906 -11.900 1.00 85.00 89 LEU A O 1
ATOM 701 N N . TYR A 1 90 ? 7.000 0.165 -10.929 1.00 85.25 90 TYR A N 1
ATOM 702 C CA . TYR A 1 90 ? 6.073 -0.015 -12.044 1.00 85.25 90 TYR A CA 1
ATOM 703 C C . TYR A 1 90 ? 6.566 0.646 -13.342 1.00 85.25 90 TYR A C 1
ATOM 705 O O . TYR A 1 90 ? 6.454 0.055 -14.417 1.00 85.25 90 TYR A O 1
ATOM 713 N N . VAL A 1 91 ? 7.165 1.839 -13.254 1.00 83.69 91 VAL A N 1
ATOM 714 C CA . VAL A 1 91 ? 7.732 2.560 -14.408 1.00 83.69 91 VAL A CA 1
ATOM 715 C C . VAL A 1 91 ? 8.903 1.798 -15.043 1.00 83.69 91 VAL A C 1
ATOM 717 O O . VAL A 1 91 ? 9.104 1.895 -16.247 1.00 83.69 91 VAL A O 1
ATOM 720 N N . SER A 1 92 ? 9.641 0.989 -14.277 1.00 80.62 92 SER A N 1
ATOM 721 C CA . SER A 1 92 ? 10.788 0.238 -14.814 1.00 80.62 92 SER A CA 1
ATOM 722 C C . SER A 1 92 ? 10.406 -0.887 -15.790 1.00 80.62 92 SER A C 1
ATOM 724 O O . SER A 1 92 ? 11.158 -1.167 -16.720 1.00 80.62 92 SER A O 1
ATOM 726 N N . LYS A 1 93 ? 9.245 -1.536 -15.605 1.00 76.88 93 LYS A N 1
ATOM 727 C CA . LYS A 1 93 ? 8.783 -2.680 -16.424 1.00 76.88 93 LYS A CA 1
ATOM 728 C C . LYS A 1 93 ? 7.269 -2.671 -16.651 1.00 76.88 93 LYS A C 1
ATOM 730 O O . LYS A 1 93 ? 6.577 -3.667 -16.436 1.00 76.88 93 LYS A O 1
ATOM 735 N N . THR A 1 94 ? 6.737 -1.520 -17.047 1.00 78.25 94 THR A N 1
ATOM 736 C CA . THR A 1 94 ? 5.293 -1.240 -17.120 1.00 78.25 94 THR A CA 1
ATOM 737 C C . THR A 1 94 ? 4.512 -2.281 -17.926 1.00 78.25 94 THR A C 1
ATOM 739 O O . THR A 1 94 ? 3.482 -2.771 -17.456 1.00 78.25 94 THR A O 1
ATOM 742 N N . SER A 1 95 ? 5.015 -2.675 -19.098 1.00 73.38 95 SER A N 1
ATOM 743 C CA . SER A 1 95 ? 4.319 -3.620 -19.981 1.00 73.38 95 SER A CA 1
ATOM 744 C C . SER A 1 95 ? 4.183 -5.015 -19.356 1.00 73.38 95 SER A C 1
ATOM 746 O O . SER A 1 95 ? 3.114 -5.623 -19.420 1.00 73.38 95 SER A O 1
ATOM 748 N N . SER A 1 96 ? 5.222 -5.490 -18.664 1.00 72.62 96 SER A N 1
ATOM 749 C CA . SER A 1 96 ? 5.224 -6.794 -17.985 1.00 72.62 96 SER A CA 1
ATOM 750 C C . SER A 1 96 ? 4.364 -6.802 -16.720 1.00 72.62 96 SER A C 1
ATOM 752 O O . SER A 1 96 ? 3.732 -7.811 -16.406 1.00 72.62 96 SER A O 1
ATOM 754 N N . TYR A 1 97 ? 4.286 -5.679 -15.997 1.00 76.81 97 TYR A N 1
ATOM 755 C CA . TYR A 1 97 ? 3.389 -5.561 -14.844 1.00 76.81 97 TYR A CA 1
ATOM 756 C C . TYR A 1 97 ? 1.915 -5.568 -15.257 1.00 76.81 97 TYR A C 1
ATOM 758 O O . TYR A 1 97 ? 1.101 -6.165 -14.553 1.00 76.81 97 TYR A O 1
ATOM 766 N N . MET A 1 98 ? 1.558 -4.946 -16.386 1.00 75.69 98 MET A N 1
ATOM 767 C CA . MET A 1 98 ? 0.151 -4.824 -16.776 1.00 75.69 98 MET A CA 1
ATOM 768 C C . MET A 1 98 ? -0.485 -6.124 -17.260 1.00 75.69 98 MET A C 1
ATOM 770 O O . MET A 1 98 ? -1.680 -6.325 -17.053 1.00 75.69 98 MET A O 1
ATOM 774 N N . ILE A 1 99 ? 0.298 -7.014 -17.869 1.00 74.81 99 ILE A N 1
ATOM 775 C CA . ILE A 1 99 ? -0.191 -8.332 -18.291 1.00 74.81 99 ILE A CA 1
ATOM 776 C C . ILE A 1 99 ? -0.211 -9.347 -17.139 1.00 74.81 99 ILE A C 1
ATOM 778 O O . ILE A 1 99 ? -0.825 -10.407 -17.253 1.00 74.81 99 ILE A O 1
ATOM 782 N N . ASN A 1 100 ? 0.439 -9.031 -16.014 1.00 74.19 100 ASN A N 1
ATOM 783 C CA . ASN A 1 100 ? 0.551 -9.939 -14.885 1.00 74.19 100 ASN A CA 1
ATOM 784 C C . ASN A 1 100 ? -0.744 -9.933 -14.038 1.00 74.19 100 ASN A C 1
ATOM 786 O O . ASN A 1 100 ? -1.034 -8.946 -13.347 1.00 74.19 100 ASN A O 1
ATOM 790 N N . PRO A 1 101 ? -1.504 -11.047 -13.990 1.00 75.81 101 PRO A N 1
ATOM 791 C CA . PRO A 1 101 ? -2.752 -11.122 -13.234 1.00 75.81 101 PRO A CA 1
ATOM 792 C C . PRO A 1 101 ? -2.538 -10.941 -11.725 1.00 75.81 101 PRO A C 1
ATOM 794 O O . PRO A 1 101 ? -3.433 -10.452 -11.036 1.00 75.81 101 PRO A O 1
ATOM 797 N N . PHE A 1 102 ? -1.352 -11.269 -11.197 1.00 77.19 102 PHE A N 1
ATOM 798 C CA . PHE A 1 102 ? -1.034 -11.075 -9.780 1.00 77.19 102 PHE A CA 1
ATOM 799 C C . PHE A 1 102 ? -0.912 -9.588 -9.420 1.00 77.19 102 PHE A C 1
ATOM 801 O O . PHE A 1 102 ? -1.304 -9.192 -8.321 1.00 77.19 102 PHE A O 1
ATOM 808 N N . PHE A 1 103 ? -0.429 -8.749 -10.343 1.00 79.62 103 PHE A N 1
ATOM 809 C CA . PHE A 1 103 ? -0.388 -7.298 -10.153 1.00 79.62 103 PHE A CA 1
ATOM 810 C C . PHE A 1 103 ? -1.798 -6.703 -10.153 1.00 79.62 103 PHE A C 1
ATOM 812 O O . PHE A 1 103 ? -2.162 -5.987 -9.220 1.00 79.62 103 PHE A O 1
ATOM 819 N N . MET A 1 104 ? -2.632 -7.073 -11.128 1.00 81.56 104 MET A N 1
ATOM 820 C CA . MET A 1 104 ? -4.033 -6.637 -11.178 1.00 81.56 104 MET A CA 1
ATOM 821 C C . MET A 1 104 ? -4.815 -7.087 -9.935 1.00 81.56 104 MET A C 1
ATOM 823 O O . MET A 1 104 ? -5.540 -6.291 -9.338 1.00 81.56 104 MET A O 1
ATOM 827 N N . GLY A 1 105 ? -4.613 -8.336 -9.498 1.00 80.94 105 GLY A N 1
ATOM 828 C CA . GLY A 1 105 ? -5.201 -8.878 -8.273 1.00 80.94 105 GLY A CA 1
ATOM 829 C C . GLY A 1 105 ? -4.779 -8.099 -7.027 1.00 80.94 105 GLY A C 1
ATOM 830 O O . GLY A 1 105 ? -5.629 -7.733 -6.216 1.00 80.94 105 GLY A O 1
ATOM 831 N N . LYS A 1 106 ? -3.490 -7.755 -6.905 1.00 82.25 106 LYS A N 1
ATOM 832 C CA . LYS A 1 106 ? -2.982 -6.897 -5.821 1.00 82.25 106 LYS A CA 1
ATOM 833 C C . LYS A 1 106 ? -3.677 -5.533 -5.809 1.00 82.25 106 LYS A C 1
ATOM 835 O O . LYS A 1 106 ? -4.093 -5.080 -4.745 1.00 82.25 106 LYS A O 1
ATOM 840 N N . MET A 1 107 ? -3.831 -4.894 -6.969 1.00 86.06 107 MET A N 1
ATOM 841 C CA . MET A 1 107 ? -4.479 -3.581 -7.080 1.00 86.06 107 MET A CA 1
ATOM 842 C C . MET A 1 107 ? -5.973 -3.641 -6.738 1.00 86.06 107 MET A C 1
ATOM 844 O O . MET A 1 107 ? -6.469 -2.783 -6.007 1.00 86.06 107 MET A O 1
ATOM 848 N N . ALA A 1 108 ? -6.679 -4.682 -7.188 1.00 85.19 108 ALA A N 1
ATOM 849 C CA . ALA A 1 108 ? -8.078 -4.909 -6.833 1.00 85.19 108 ALA A CA 1
ATOM 850 C C . ALA A 1 108 ? -8.251 -5.149 -5.324 1.00 85.19 108 ALA A C 1
ATOM 852 O O . ALA A 1 108 ? -9.128 -4.554 -4.698 1.00 85.19 108 ALA A O 1
ATOM 853 N N . LEU A 1 109 ? -7.382 -5.960 -4.713 1.00 82.81 109 LEU A N 1
ATOM 854 C CA . LEU A 1 109 ? -7.406 -6.212 -3.271 1.00 82.81 109 LEU A CA 1
ATOM 855 C C . LEU A 1 109 ? -7.097 -4.958 -2.452 1.00 82.81 109 LEU A C 1
ATOM 857 O O . LEU A 1 109 ? -7.749 -4.736 -1.438 1.00 82.81 109 LEU A O 1
ATOM 861 N N . LEU A 1 110 ? -6.154 -4.119 -2.892 1.00 84.12 110 LEU A N 1
ATOM 862 C CA . LEU A 1 110 ? -5.881 -2.832 -2.246 1.00 84.12 110 LEU A CA 1
ATOM 863 C C . LEU A 1 110 ? -7.100 -1.905 -2.298 1.00 84.12 110 LEU A C 1
ATOM 865 O O . LEU A 1 110 ? -7.430 -1.279 -1.291 1.00 84.12 110 LEU A O 1
ATOM 869 N N . ALA A 1 111 ? -7.806 -1.853 -3.432 1.00 84.19 111 ALA A N 1
ATOM 870 C CA . ALA A 1 111 ? -9.040 -1.082 -3.549 1.00 84.19 111 ALA A CA 1
ATOM 871 C C . ALA A 1 111 ? -10.132 -1.614 -2.603 1.00 84.19 111 ALA A C 1
ATOM 873 O O . ALA A 1 111 ? -10.748 -0.838 -1.875 1.00 84.19 111 ALA A O 1
ATOM 874 N N . ILE A 1 112 ? -10.324 -2.936 -2.545 1.00 83.25 112 ILE A N 1
ATOM 875 C CA . ILE A 1 112 ? -11.298 -3.581 -1.647 1.00 83.25 112 ILE A CA 1
ATOM 876 C C . ILE A 1 112 ? -10.935 -3.348 -0.174 1.00 83.25 112 ILE A C 1
ATOM 878 O O . ILE A 1 112 ? -11.809 -3.023 0.629 1.00 83.25 112 ILE A O 1
ATOM 882 N N . ALA A 1 113 ? -9.657 -3.455 0.193 1.00 78.31 113 ALA A N 1
ATOM 883 C CA . ALA A 1 113 ? -9.184 -3.173 1.546 1.00 78.31 113 ALA A CA 1
ATOM 884 C C . ALA A 1 113 ? -9.416 -1.701 1.931 1.00 78.31 113 ALA A C 1
ATOM 886 O O . ALA A 1 113 ? -9.878 -1.419 3.038 1.00 78.31 113 ALA A O 1
ATOM 887 N N . GLY A 1 114 ? -9.178 -0.768 1.003 1.00 78.00 114 GLY A N 1
ATOM 888 C CA . GLY A 1 114 ? -9.494 0.651 1.180 1.00 78.00 114 GLY A CA 1
ATOM 889 C C . GLY A 1 114 ? -10.990 0.902 1.383 1.00 78.00 114 GLY A C 1
ATOM 890 O O . GLY A 1 114 ? -11.372 1.651 2.282 1.00 78.00 114 GLY A O 1
ATOM 891 N N . LEU A 1 115 ? -11.850 0.223 0.617 1.00 79.69 115 LEU A N 1
ATOM 892 C CA . LEU A 1 115 ? -13.305 0.284 0.798 1.00 79.69 115 LEU A CA 1
ATOM 893 C C . LEU A 1 115 ? -13.739 -0.279 2.158 1.00 79.69 115 LEU A C 1
ATOM 895 O O . LEU A 1 115 ? -14.569 0.335 2.828 1.00 79.69 115 LEU A O 1
ATOM 899 N N . ASN A 1 116 ? -13.153 -1.396 2.602 1.00 80.19 116 ASN A N 1
ATOM 900 C CA . ASN A 1 116 ? -13.414 -1.967 3.927 1.00 80.19 116 ASN A CA 1
ATOM 901 C C . ASN A 1 116 ? -13.042 -0.977 5.045 1.00 80.19 116 ASN A C 1
ATOM 903 O O . ASN A 1 116 ? -13.817 -0.759 5.976 1.00 80.19 116 ASN A O 1
ATOM 907 N N . MET A 1 117 ? -11.890 -0.311 4.917 1.00 73.12 117 MET A N 1
ATOM 908 C CA . MET A 1 117 ? -11.452 0.717 5.863 1.00 73.12 117 MET A CA 1
ATOM 909 C C . MET A 1 117 ? -12.378 1.942 5.856 1.00 73.12 117 MET A C 1
ATOM 911 O O . MET A 1 117 ? -12.765 2.422 6.923 1.00 73.12 117 MET A O 1
ATOM 915 N N . ALA A 1 118 ? -12.788 2.426 4.681 1.00 74.00 118 ALA A N 1
ATOM 916 C CA . ALA A 1 118 ? -13.718 3.549 4.555 1.00 74.00 118 ALA A CA 1
ATOM 917 C C . ALA A 1 118 ? -15.097 3.226 5.156 1.00 74.00 118 ALA A C 1
ATOM 919 O O . ALA A 1 118 ? -15.688 4.062 5.847 1.00 74.00 118 ALA A O 1
ATOM 920 N N . TYR A 1 119 ? -15.588 2.002 4.951 1.00 75.62 119 TYR A N 1
ATOM 921 C CA . TYR A 1 119 ? -16.823 1.510 5.557 1.00 75.62 119 TYR A CA 1
ATOM 922 C C . TYR A 1 119 ? -16.709 1.429 7.085 1.00 75.62 119 TYR A C 1
ATOM 924 O O . TYR A 1 119 ? -17.561 1.964 7.798 1.00 75.62 119 TYR A O 1
ATOM 932 N N . PHE A 1 120 ? -15.622 0.846 7.602 1.00 70.88 120 PHE A N 1
ATOM 933 C CA . PHE A 1 120 ? -15.356 0.780 9.041 1.00 70.88 120 PHE A CA 1
ATOM 934 C C . PHE A 1 120 ? -15.290 2.177 9.675 1.00 70.88 120 PHE A C 1
ATOM 936 O O . PHE A 1 120 ? -15.890 2.406 10.728 1.00 70.88 120 PHE A O 1
ATOM 943 N N . HIS A 1 121 ? -14.632 3.131 9.013 1.00 71.88 121 HIS A N 1
ATOM 944 C CA . HIS A 1 121 ? -14.557 4.514 9.480 1.00 71.88 121 HIS A CA 1
ATOM 945 C C . HIS A 1 121 ? -15.912 5.242 9.408 1.00 71.88 121 HIS A C 1
ATOM 947 O O . HIS A 1 121 ? -16.234 6.063 10.258 1.00 71.88 121 HIS A O 1
ATOM 953 N N . SER A 1 122 ? -16.755 4.929 8.426 1.00 68.62 122 SER A N 1
ATOM 954 C CA . SER A 1 122 ? -18.042 5.618 8.248 1.00 68.62 122 SER A CA 1
ATOM 955 C C . SER A 1 122 ? -19.160 5.076 9.141 1.00 68.62 122 SER A C 1
ATOM 957 O O . SER A 1 122 ? -20.082 5.821 9.483 1.00 68.62 122 SER A O 1
ATOM 959 N N . VAL A 1 123 ? -19.104 3.791 9.501 1.00 65.06 123 VAL A N 1
ATOM 960 C CA . VAL A 1 123 ? -20.173 3.094 10.236 1.00 65.06 123 VAL A CA 1
ATOM 961 C C . VAL A 1 123 ? -19.745 2.784 11.665 1.00 65.06 123 VAL A C 1
ATOM 963 O O . VAL A 1 123 ? -20.403 3.192 12.620 1.00 65.06 123 VAL A O 1
ATOM 966 N N . THR A 1 124 ? -18.621 2.094 11.827 1.00 62.62 124 THR A N 1
ATOM 967 C CA . THR A 1 124 ? -18.206 1.529 13.116 1.00 62.62 124 THR A CA 1
ATOM 968 C C . THR A 1 124 ? -17.497 2.564 13.985 1.00 62.62 124 THR A C 1
ATOM 970 O O . THR A 1 124 ? -17.739 2.620 15.190 1.00 62.62 124 THR A O 1
ATOM 973 N N . TRP A 1 125 ? -16.698 3.449 13.380 1.00 63.84 125 TRP A N 1
ATOM 974 C CA . TRP A 1 125 ? -16.003 4.531 14.092 1.00 63.84 125 TRP A CA 1
ATOM 975 C C . TRP A 1 125 ? -16.959 5.574 14.684 1.00 63.84 125 TRP A C 1
ATOM 977 O O . TRP A 1 125 ? -16.655 6.173 15.707 1.00 63.84 125 TRP A O 1
ATOM 987 N N . LYS A 1 126 ? -18.160 5.751 14.116 1.00 64.50 126 LYS A N 1
ATOM 988 C CA . LYS A 1 126 ? -19.173 6.669 14.673 1.00 64.50 126 LYS A CA 1
ATOM 989 C C . LYS A 1 126 ? -19.646 6.286 16.073 1.00 64.50 126 LYS A C 1
ATOM 991 O O . LYS A 1 126 ? -20.170 7.131 16.785 1.00 64.50 126 LYS A O 1
ATOM 996 N N . THR A 1 127 ? -19.488 5.021 16.458 1.00 65.50 127 THR A N 1
ATOM 997 C CA . THR A 1 127 ? -19.845 4.539 17.799 1.00 65.50 127 THR A CA 1
ATOM 998 C C . THR A 1 127 ? -18.626 4.341 18.693 1.00 65.50 127 THR A C 1
ATOM 1000 O O . THR A 1 127 ? -18.786 3.796 19.780 1.00 65.50 127 THR A O 1
ATOM 1003 N N . VAL A 1 128 ? -17.427 4.766 18.258 1.00 67.06 128 VAL A N 1
ATOM 1004 C CA . VAL A 1 128 ? -16.163 4.513 18.970 1.00 67.06 128 VAL A CA 1
ATOM 1005 C C . VAL A 1 128 ? -16.192 5.05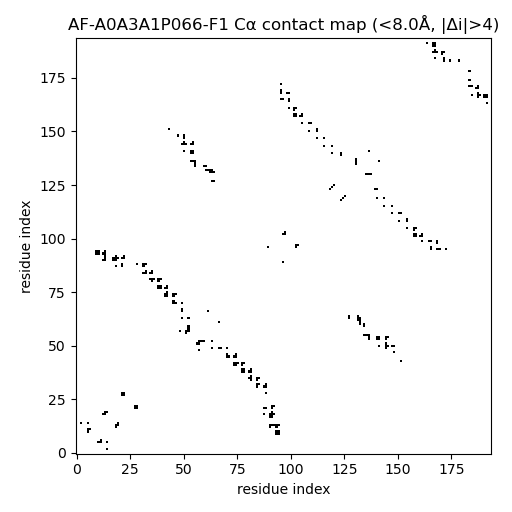1 20.397 1.00 67.06 128 VAL A C 1
ATOM 1007 O O . VAL A 1 128 ? -15.763 4.345 21.301 1.00 67.06 128 VAL A O 1
ATOM 1010 N N . ASP A 1 129 ? -16.825 6.205 20.627 1.00 65.88 129 ASP A N 1
ATOM 1011 C CA . ASP A 1 129 ? -16.965 6.812 21.958 1.00 65.88 129 ASP A CA 1
ATOM 1012 C C . ASP A 1 129 ? -17.689 5.897 22.967 1.00 65.88 129 ASP A C 1
ATOM 1014 O O . ASP A 1 129 ? -17.446 5.984 24.168 1.00 65.88 129 ASP A O 1
ATOM 1018 N N . ASN A 1 130 ? -18.529 4.964 22.496 1.00 67.19 130 ASN A N 1
ATOM 1019 C CA . ASN A 1 130 ? -19.266 4.031 23.356 1.00 67.19 130 ASN A CA 1
ATOM 1020 C C . ASN A 1 130 ? -18.435 2.817 23.802 1.00 67.19 130 ASN A C 1
ATOM 1022 O O . ASN A 1 130 ? -18.836 2.109 24.726 1.00 67.19 130 ASN A O 1
ATOM 1026 N N . TRP A 1 131 ? -17.320 2.518 23.131 1.00 68.62 131 TRP A N 1
ATOM 1027 C CA . TRP A 1 131 ? -16.516 1.318 23.397 1.00 68.62 131 TRP A CA 1
ATOM 1028 C C . TRP A 1 131 ? -15.003 1.566 23.418 1.00 68.62 131 TRP A C 1
ATOM 1030 O O . TRP A 1 131 ? -14.243 0.610 23.552 1.00 68.62 131 TRP A O 1
ATOM 1040 N N . ASP A 1 132 ? -14.563 2.826 23.368 1.00 67.56 132 ASP A N 1
ATOM 1041 C CA . ASP A 1 132 ? -13.151 3.231 23.308 1.00 67.56 132 ASP A CA 1
ATOM 1042 C C . ASP A 1 132 ? -12.310 2.660 24.462 1.00 67.56 132 ASP A C 1
ATOM 1044 O O . ASP A 1 132 ? -11.189 2.187 24.266 1.00 67.56 132 ASP A O 1
ATOM 1048 N N . THR A 1 133 ? -12.883 2.635 25.668 1.00 64.81 133 THR A N 1
ATOM 1049 C CA . THR A 1 133 ? -12.280 2.052 26.879 1.00 64.81 133 THR A CA 1
ATOM 1050 C C . THR A 1 133 ? -12.874 0.696 27.256 1.00 64.81 133 THR A C 1
ATOM 1052 O O . THR A 1 133 ? -12.400 0.053 28.194 1.00 64.81 133 THR A O 1
ATOM 1055 N N . SER A 1 134 ? -13.899 0.230 26.533 1.00 61.53 134 SER A N 1
ATOM 1056 C CA . SER A 1 134 ? -14.562 -1.029 26.854 1.00 61.53 134 SER A CA 1
ATOM 1057 C C . SER A 1 134 ? -13.685 -2.218 26.445 1.00 61.53 134 SER A C 1
ATOM 1059 O O . SER A 1 134 ? -13.198 -2.281 25.312 1.00 61.53 134 SER A O 1
ATOM 1061 N N . PRO A 1 135 ? -13.508 -3.224 27.319 1.00 59.34 135 PRO A N 1
ATOM 1062 C CA . PRO A 1 135 ? -12.843 -4.469 26.947 1.00 59.34 135 PRO A CA 1
ATOM 1063 C C . PRO A 1 135 ? -13.661 -5.297 25.937 1.00 59.34 135 PRO A C 1
ATOM 1065 O O . PRO A 1 135 ? -13.116 -6.214 25.318 1.00 59.34 135 PRO A O 1
ATOM 1068 N N . VAL A 1 136 ? -14.952 -4.986 25.748 1.00 63.41 136 VAL A N 1
ATOM 1069 C CA . VAL A 1 136 ? -15.852 -5.690 24.825 1.00 63.41 136 VAL A CA 1
ATOM 1070 C C . VAL A 1 136 ? -16.068 -4.851 23.568 1.00 63.41 136 VAL A C 1
ATOM 1072 O O . VAL A 1 136 ? -16.876 -3.927 23.540 1.00 63.41 136 VAL A O 1
ATOM 1075 N N . VAL A 1 137 ? -15.340 -5.209 22.511 1.00 68.75 137 VAL A N 1
ATOM 1076 C CA . VAL A 1 137 ? -15.450 -4.589 21.184 1.00 68.75 137 VAL A CA 1
ATOM 1077 C C . VAL A 1 137 ? -16.665 -5.174 20.434 1.00 68.75 137 VAL A C 1
ATOM 1079 O O . VAL A 1 137 ? -16.845 -6.401 20.470 1.00 68.75 137 VAL A O 1
ATOM 1082 N N . PRO A 1 138 ? -17.496 -4.361 19.746 1.00 75.81 138 PRO A N 1
ATOM 1083 C CA . PRO A 1 138 ? -18.657 -4.849 18.998 1.00 75.81 138 PRO A CA 1
ATOM 1084 C C . PRO A 1 138 ? -18.281 -5.871 17.915 1.00 75.81 138 PRO A C 1
ATOM 1086 O O . PRO A 1 138 ? -17.235 -5.778 17.270 1.00 75.81 138 PRO A O 1
ATOM 1089 N N . THR A 1 139 ? -19.163 -6.843 17.667 1.00 75.94 139 THR A N 1
ATOM 1090 C CA . THR A 1 139 ? -18.928 -7.965 16.738 1.00 75.94 139 THR A CA 1
ATOM 1091 C C . THR A 1 139 ? -18.606 -7.498 15.317 1.00 75.94 139 THR A C 1
ATOM 1093 O O . THR A 1 139 ? -17.745 -8.082 14.665 1.00 75.94 139 THR A O 1
ATOM 1096 N N . GLY A 1 140 ? -19.221 -6.400 14.860 1.00 72.62 140 GLY A N 1
ATOM 1097 C CA . GLY A 1 140 ? -18.929 -5.799 13.554 1.00 72.62 140 GLY A CA 1
ATOM 1098 C C . GLY A 1 140 ? -17.484 -5.305 13.414 1.00 72.62 140 GLY A C 1
ATOM 1099 O O . GLY A 1 140 ? -16.882 -5.464 12.356 1.00 72.62 140 GLY A O 1
ATOM 1100 N N . ALA A 1 141 ? -16.883 -4.789 14.490 1.00 71.44 141 ALA A N 1
ATOM 1101 C CA . ALA A 1 141 ? -15.483 -4.368 14.481 1.00 71.44 141 ALA A CA 1
ATOM 1102 C C . ALA A 1 141 ? -14.513 -5.559 14.471 1.00 71.44 141 ALA A C 1
ATOM 1104 O O . ALA A 1 141 ? -13.476 -5.503 13.814 1.00 71.44 141 ALA A O 1
ATOM 1105 N N . LYS A 1 142 ? -14.875 -6.667 15.131 1.00 77.50 142 LYS A N 1
ATOM 1106 C CA . LYS A 1 142 ? -14.098 -7.917 15.077 1.00 77.50 142 LYS A CA 1
ATOM 1107 C C . LYS A 1 142 ? -14.082 -8.511 13.668 1.00 77.50 142 LYS A C 1
ATOM 1109 O O . LYS A 1 142 ? -13.027 -8.907 13.186 1.00 77.50 142 LYS A O 1
ATOM 1114 N N . VAL A 1 143 ? -15.234 -8.542 12.993 1.00 79.25 143 VAL A N 1
ATOM 1115 C CA . VAL A 1 143 ? -15.337 -9.028 11.604 1.00 79.25 143 VAL A CA 1
ATOM 1116 C C . VAL A 1 143 ? -14.524 -8.148 10.651 1.00 79.25 143 VAL A C 1
ATOM 1118 O O . VAL A 1 143 ? -13.808 -8.675 9.798 1.00 79.25 143 VAL A O 1
ATOM 1121 N N . ALA A 1 144 ? -14.565 -6.823 10.824 1.00 75.81 144 ALA A N 1
ATOM 1122 C CA . ALA A 1 144 ? -13.743 -5.897 10.044 1.00 75.81 144 ALA A CA 1
ATOM 1123 C C . ALA A 1 144 ? -12.234 -6.153 10.235 1.00 75.81 144 ALA A C 1
ATOM 1125 O O . ALA A 1 144 ? -11.502 -6.206 9.249 1.00 75.81 144 ALA A O 1
ATOM 1126 N N . GLY A 1 145 ? -11.785 -6.406 11.472 1.00 78.25 145 GLY A N 1
ATOM 1127 C CA . GLY A 1 145 ? -10.389 -6.759 11.756 1.00 78.25 145 GLY A CA 1
ATOM 1128 C C . GLY A 1 145 ? -9.959 -8.088 11.121 1.00 78.25 145 GLY A C 1
ATOM 1129 O O . GLY A 1 145 ? -8.910 -8.163 10.493 1.00 78.25 145 GLY A O 1
ATOM 1130 N N . ILE A 1 146 ? -10.784 -9.140 11.201 1.00 83.69 146 ILE A N 1
ATOM 1131 C CA . ILE A 1 146 ? -10.465 -10.445 10.581 1.00 83.69 146 ILE A CA 1
ATOM 1132 C C . ILE A 1 146 ? -10.389 -10.331 9.055 1.00 83.69 146 ILE A C 1
ATOM 1134 O O . ILE A 1 146 ? -9.455 -10.841 8.438 1.00 83.69 146 ILE A O 1
ATOM 1138 N N . THR A 1 147 ? -11.368 -9.667 8.440 1.00 81.62 147 THR A N 1
ATOM 1139 C CA . THR A 1 147 ? -11.396 -9.480 6.980 1.00 81.62 147 THR A CA 1
ATOM 1140 C C . THR A 1 147 ? -10.214 -8.640 6.500 1.00 81.62 147 THR A C 1
ATOM 1142 O O . THR A 1 147 ? -9.580 -9.005 5.512 1.00 81.62 147 THR A O 1
ATOM 1145 N N . SER A 1 148 ? -9.854 -7.584 7.237 1.00 81.50 148 SER A N 1
ATOM 1146 C CA . SER A 1 148 ? -8.643 -6.790 7.003 1.00 81.50 148 SER A CA 1
ATOM 1147 C C . SER A 1 148 ? -7.378 -7.655 7.035 1.00 81.50 148 SER A C 1
ATOM 1149 O O . SER A 1 148 ? -6.614 -7.650 6.068 1.00 81.50 148 SER A O 1
ATOM 1151 N N . LEU A 1 149 ? -7.192 -8.481 8.072 1.00 83.88 149 LEU A N 1
ATOM 1152 C CA . LEU A 1 149 ? -6.036 -9.381 8.178 1.00 83.88 149 LEU A CA 1
ATOM 1153 C C . LEU A 1 149 ? -5.935 -10.347 6.991 1.00 83.88 149 LEU A C 1
ATOM 1155 O O . LEU A 1 149 ? -4.856 -10.508 6.419 1.00 83.88 149 LEU A O 1
ATOM 1159 N N . ILE A 1 150 ? -7.051 -10.961 6.585 1.00 87.62 150 ILE A N 1
ATOM 1160 C CA . ILE A 1 150 ? -7.085 -11.872 5.431 1.00 87.62 150 ILE A CA 1
ATOM 1161 C C . ILE A 1 150 ? -6.687 -11.132 4.151 1.00 87.62 150 ILE A C 1
ATOM 1163 O O . ILE A 1 150 ? -5.861 -11.636 3.383 1.00 87.62 150 ILE A O 1
ATOM 1167 N N . PHE A 1 151 ? -7.227 -9.930 3.923 1.00 84.38 151 PHE A N 1
ATOM 1168 C CA . PHE A 1 151 ? -6.873 -9.135 2.749 1.00 84.38 151 PHE A CA 1
ATOM 1169 C C . PHE A 1 151 ? -5.390 -8.782 2.732 1.00 84.38 151 PHE A C 1
ATOM 1171 O O . PHE A 1 151 ? -4.738 -8.987 1.711 1.00 84.38 151 PHE A O 1
ATOM 1178 N N . TRP A 1 152 ? -4.826 -8.332 3.852 1.00 84.25 152 TRP A N 1
ATOM 1179 C CA . TRP A 1 152 ? -3.417 -7.950 3.915 1.00 84.25 152 TRP A CA 1
ATOM 1180 C C . TRP A 1 152 ? -2.457 -9.124 3.725 1.00 84.25 152 TRP A C 1
ATOM 1182 O O . TRP A 1 152 ? -1.487 -8.989 2.978 1.00 84.25 152 TRP A O 1
ATOM 1192 N N . ILE A 1 153 ? -2.751 -10.291 4.306 1.00 85.62 153 ILE A N 1
ATOM 1193 C CA . ILE A 1 153 ? -1.977 -11.522 4.060 1.00 85.62 153 ILE A CA 1
ATOM 1194 C C . ILE A 1 153 ? -2.009 -11.876 2.570 1.00 85.62 153 ILE A C 1
ATOM 1196 O O . ILE A 1 153 ? -0.972 -12.156 1.965 1.00 85.62 153 ILE A O 1
ATOM 1200 N N . THR A 1 154 ? -3.191 -11.800 1.960 1.00 85.31 154 THR A N 1
ATOM 1201 C CA . THR A 1 154 ? -3.378 -12.100 0.538 1.00 85.31 154 THR A CA 1
ATOM 1202 C C . THR A 1 154 ? -2.624 -11.092 -0.344 1.00 85.31 154 THR A C 1
ATOM 1204 O O . THR A 1 154 ? -1.937 -11.490 -1.281 1.00 85.31 154 THR A O 1
ATOM 1207 N N . ILE A 1 155 ? -2.653 -9.796 -0.014 1.00 84.62 155 ILE A N 1
ATOM 1208 C CA . ILE A 1 155 ? -1.908 -8.734 -0.718 1.00 84.62 155 ILE A CA 1
ATOM 1209 C C . ILE A 1 155 ? -0.394 -8.976 -0.664 1.00 84.62 155 ILE A C 1
ATOM 1211 O O . ILE A 1 155 ? 0.285 -8.804 -1.679 1.00 84.62 155 ILE A O 1
ATOM 1215 N N . VAL A 1 156 ? 0.148 -9.387 0.489 1.00 85.38 156 VAL A N 1
ATOM 1216 C CA . VAL A 1 156 ? 1.579 -9.721 0.631 1.00 85.38 156 VAL A CA 1
ATOM 1217 C C . VAL A 1 156 ? 1.942 -10.930 -0.223 1.00 85.38 156 VAL A C 1
ATOM 1219 O O . VAL A 1 156 ? 2.962 -10.907 -0.917 1.00 85.38 156 VAL A O 1
ATOM 1222 N N . PHE A 1 157 ? 1.090 -11.956 -0.221 1.00 84.75 157 PHE A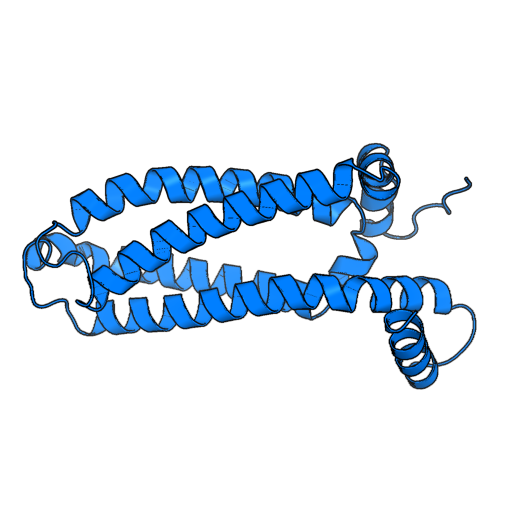 N 1
ATOM 1223 C CA . PHE A 1 157 ? 1.267 -13.137 -1.061 1.00 84.75 157 PHE A CA 1
ATOM 1224 C C . PHE A 1 157 ? 1.310 -12.767 -2.550 1.00 84.75 157 PHE A C 1
ATOM 1226 O O . PHE A 1 157 ? 2.273 -13.110 -3.235 1.00 84.75 157 PHE A O 1
ATOM 1233 N N . PHE A 1 158 ? 0.339 -11.983 -3.034 1.00 80.06 158 PHE A N 1
ATOM 1234 C CA . PHE A 1 158 ? 0.346 -11.456 -4.403 1.00 80.06 158 PHE A CA 1
ATOM 1235 C C . PHE A 1 158 ? 1.603 -10.624 -4.688 1.00 80.06 158 PHE A C 1
ATOM 1237 O O . PHE A 1 158 ? 2.215 -10.783 -5.740 1.00 80.06 158 PHE A O 1
ATOM 1244 N N . GLY A 1 159 ? 2.038 -9.789 -3.741 1.00 79.81 159 GLY A N 1
ATOM 1245 C CA . GLY A 1 159 ? 3.267 -9.000 -3.850 1.00 79.81 159 GLY A CA 1
ATOM 1246 C C . GLY A 1 159 ? 4.509 -9.847 -4.131 1.00 79.81 159 GLY A C 1
ATOM 1247 O O . GLY A 1 159 ? 5.281 -9.516 -5.028 1.00 79.81 159 GLY A O 1
ATOM 1248 N N . ARG A 1 160 ? 4.682 -10.961 -3.412 1.00 85.31 160 ARG A N 1
ATOM 1249 C CA . ARG A 1 160 ? 5.798 -11.891 -3.643 1.00 85.31 160 ARG A CA 1
ATOM 1250 C C . ARG A 1 160 ? 5.628 -12.726 -4.908 1.00 85.31 160 ARG A C 1
ATOM 1252 O O . ARG A 1 160 ? 6.609 -12.935 -5.615 1.00 85.31 160 ARG A O 1
ATOM 1259 N N . ALA A 1 161 ? 4.405 -13.144 -5.230 1.00 79.19 161 ALA A N 1
ATOM 1260 C CA . ALA A 1 161 ? 4.115 -13.874 -6.463 1.00 79.19 161 ALA A CA 1
ATOM 1261 C C . ALA A 1 161 ? 4.470 -13.063 -7.724 1.00 79.19 161 ALA A C 1
ATOM 1263 O O . ALA A 1 161 ? 4.942 -13.633 -8.707 1.00 79.19 161 ALA A O 1
ATOM 1264 N N . ILE A 1 162 ? 4.316 -11.733 -7.692 1.00 77.88 162 ILE A N 1
ATOM 1265 C CA . ILE A 1 162 ? 4.734 -10.857 -8.798 1.00 77.88 162 ILE A CA 1
ATOM 1266 C C . ILE A 1 162 ? 6.239 -10.982 -9.059 1.00 77.88 162 ILE A C 1
ATOM 1268 O O . ILE A 1 162 ? 6.625 -11.124 -10.211 1.00 77.88 162 ILE A O 1
ATOM 1272 N N . GLY A 1 163 ? 7.080 -11.008 -8.020 1.00 77.69 163 GLY A N 1
ATOM 1273 C CA . GLY A 1 163 ? 8.534 -11.146 -8.180 1.00 77.69 163 GLY A CA 1
ATOM 1274 C C . GLY A 1 163 ? 8.946 -12.441 -8.888 1.00 77.69 163 GLY A C 1
ATOM 1275 O O . GLY A 1 163 ? 9.800 -12.413 -9.768 1.00 77.69 163 GLY A O 1
ATOM 1276 N N . PHE A 1 164 ? 8.287 -13.561 -8.574 1.00 76.06 164 PHE A N 1
ATOM 1277 C CA . PHE A 1 164 ? 8.559 -14.852 -9.222 1.00 76.06 164 PHE A CA 1
ATOM 1278 C C . PHE A 1 164 ? 8.025 -14.941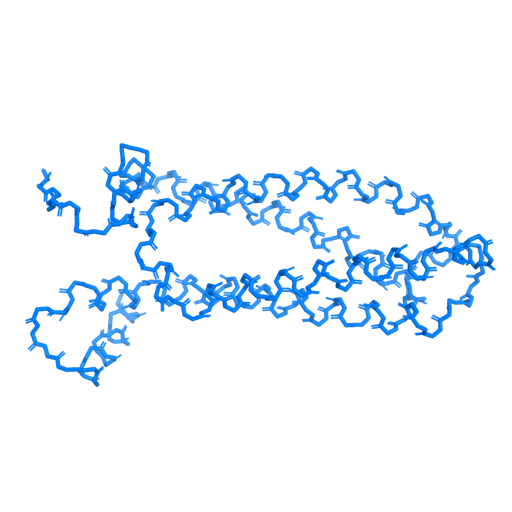 -10.652 1.00 76.06 164 PHE A C 1
ATOM 1280 O O . PHE A 1 164 ? 8.587 -15.639 -11.489 1.00 76.06 164 PHE A O 1
ATOM 1287 N N . THR A 1 165 ? 6.926 -14.248 -10.938 1.00 74.62 165 THR A N 1
ATOM 1288 C CA . THR A 1 165 ? 6.265 -14.331 -12.243 1.00 74.62 165 THR A CA 1
ATOM 1289 C C . THR A 1 165 ? 6.747 -13.272 -13.228 1.00 74.62 165 THR A C 1
ATOM 1291 O O . THR A 1 165 ? 6.605 -13.465 -14.430 1.00 74.62 165 THR A O 1
ATOM 1294 N N . LEU A 1 166 ? 7.365 -12.181 -12.763 1.00 72.06 166 LEU A N 1
ATOM 1295 C CA . LEU A 1 166 ? 7.851 -11.101 -13.626 1.00 72.06 166 LEU A CA 1
ATOM 1296 C C . LEU A 1 166 ? 8.869 -11.600 -14.662 1.00 72.06 166 LEU A C 1
ATOM 1298 O O . LEU A 1 166 ? 8.749 -11.251 -15.831 1.00 72.06 166 LEU A O 1
ATOM 1302 N N . GLY A 1 167 ? 9.797 -12.482 -14.268 1.00 67.56 167 GLY A N 1
ATOM 1303 C CA . GLY A 1 167 ? 10.759 -13.088 -15.200 1.00 67.56 167 GLY A CA 1
ATOM 1304 C C . GLY A 1 167 ? 10.093 -13.936 -16.291 1.00 67.56 167 GLY A C 1
ATOM 1305 O O . GLY A 1 167 ? 10.524 -13.921 -17.440 1.00 67.56 167 GLY A O 1
ATOM 1306 N N . ILE A 1 168 ? 8.984 -14.606 -15.963 1.00 67.75 168 ILE A N 1
ATOM 1307 C CA . ILE A 1 168 ? 8.205 -15.408 -16.916 1.00 67.75 168 ILE A CA 1
ATOM 1308 C C . ILE A 1 168 ? 7.536 -14.502 -17.956 1.00 67.75 168 ILE A C 1
ATOM 1310 O O . ILE A 1 168 ? 7.590 -14.789 -19.152 1.00 67.75 168 ILE A O 1
ATOM 1314 N N . TYR A 1 169 ? 6.917 -13.404 -17.516 1.00 67.81 169 TYR A N 1
ATOM 1315 C CA . TYR A 1 169 ? 6.237 -12.472 -18.419 1.00 67.81 169 TYR A CA 1
ATOM 1316 C C . TYR A 1 169 ? 7.218 -11.653 -19.266 1.00 67.81 169 TYR A C 1
ATOM 1318 O O . TYR A 1 169 ? 6.932 -11.414 -20.436 1.00 67.81 169 TYR A O 1
ATOM 1326 N N . ASP A 1 170 ? 8.392 -11.301 -18.736 1.00 66.06 170 ASP A N 1
ATOM 1327 C CA . ASP A 1 170 ? 9.468 -10.687 -19.526 1.00 66.06 170 ASP A CA 1
ATOM 1328 C C . ASP A 1 170 ? 9.911 -11.614 -20.670 1.00 66.06 170 ASP A C 1
ATOM 1330 O O . ASP A 1 170 ? 9.983 -11.190 -21.825 1.00 66.06 170 ASP A O 1
ATOM 1334 N N . CYS A 1 171 ? 10.127 -12.904 -20.385 1.00 61.91 171 CYS A N 1
ATOM 1335 C CA . CYS A 1 171 ? 10.441 -13.899 -21.412 1.00 61.91 171 CYS A CA 1
ATOM 1336 C C . CYS A 1 171 ? 9.291 -14.108 -22.403 1.00 61.91 171 CYS A C 1
ATOM 1338 O O . CYS A 1 171 ? 9.548 -14.281 -23.590 1.00 61.91 171 CYS A O 1
ATOM 1340 N N . TYR A 1 172 ? 8.032 -14.065 -21.955 1.00 62.50 172 TYR A N 1
ATOM 1341 C CA . TYR A 1 172 ? 6.869 -14.159 -22.842 1.00 62.50 172 TYR A CA 1
ATOM 1342 C C . TYR A 1 172 ? 6.821 -13.001 -23.850 1.00 62.50 172 TYR A C 1
ATOM 1344 O O . TYR A 1 172 ? 6.530 -13.225 -25.023 1.00 62.50 172 TYR A O 1
ATOM 1352 N N . MET A 1 173 ? 7.148 -11.780 -23.415 1.00 59.47 173 MET A N 1
ATOM 1353 C CA . MET A 1 173 ? 7.186 -10.595 -24.281 1.00 59.47 173 MET A CA 1
ATOM 1354 C C . MET A 1 173 ? 8.349 -10.644 -25.284 1.00 59.47 173 MET A C 1
ATOM 1356 O O . MET A 1 173 ? 8.190 -10.204 -26.417 1.00 59.47 173 MET A O 1
ATOM 1360 N N . VAL A 1 174 ? 9.491 -11.232 -24.910 1.00 58.91 174 VAL A N 1
ATOM 1361 C CA . VAL A 1 174 ? 10.616 -11.482 -25.836 1.00 58.91 174 VAL A CA 1
ATOM 1362 C C . VAL A 1 174 ? 10.330 -12.665 -26.779 1.00 58.91 174 VAL A C 1
ATOM 1364 O O . VAL A 1 174 ? 10.749 -12.655 -27.932 1.00 58.91 174 VAL A O 1
ATOM 1367 N N . GLY A 1 175 ? 9.591 -13.675 -26.312 1.00 49.69 175 GLY A N 1
ATOM 1368 C CA . GLY A 1 175 ? 9.282 -14.919 -27.028 1.00 49.69 175 GLY A CA 1
ATOM 1369 C C . GLY A 1 175 ? 8.082 -14.862 -27.980 1.00 49.69 175 GLY A C 1
ATOM 1370 O O . GLY A 1 175 ? 7.830 -15.834 -28.692 1.00 49.69 175 GLY A O 1
ATOM 1371 N N . GLN A 1 176 ? 7.359 -13.738 -28.056 1.00 51.03 176 GLN A N 1
ATOM 1372 C CA . GLN A 1 176 ? 6.268 -13.546 -29.028 1.00 51.03 176 GLN A CA 1
ATOM 1373 C C . GLN A 1 176 ? 6.723 -13.545 -30.501 1.00 51.03 176 GLN A C 1
ATOM 1375 O O . GLN A 1 176 ? 5.881 -13.437 -31.389 1.00 51.03 176 GLN A O 1
ATOM 1380 N N . GLY A 1 177 ? 8.020 -13.716 -30.773 1.00 47.72 177 GLY A N 1
ATOM 1381 C CA . GLY A 1 177 ? 8.529 -13.969 -32.117 1.00 47.72 177 GLY A CA 1
ATOM 1382 C C . GLY A 1 177 ? 8.077 -15.303 -32.718 1.00 47.72 177 GLY A C 1
ATOM 1383 O O . GLY A 1 177 ? 7.741 -15.308 -33.896 1.00 47.72 177 GLY A O 1
ATOM 1384 N N . ASP A 1 178 ? 8.011 -16.409 -31.951 1.00 49.25 178 ASP A N 1
ATOM 1385 C CA . ASP A 1 178 ? 8.141 -17.716 -32.622 1.00 49.25 178 ASP A CA 1
ATOM 1386 C C . ASP A 1 178 ? 7.127 -18.836 -32.328 1.00 49.25 178 ASP A C 1
ATOM 1388 O O . ASP A 1 178 ? 6.937 -19.625 -33.241 1.00 49.25 178 ASP A O 1
ATOM 1392 N N . ASN A 1 179 ? 6.438 -18.998 -31.183 1.00 50.31 179 ASN A N 1
ATOM 1393 C CA . ASN A 1 179 ? 5.525 -20.160 -31.009 1.00 50.31 179 ASN A CA 1
ATOM 1394 C C . ASN A 1 179 ? 4.394 -19.948 -29.978 1.00 50.31 179 ASN A C 1
ATOM 1396 O O . ASN A 1 179 ? 4.532 -19.191 -29.026 1.00 50.31 179 ASN A O 1
ATOM 1400 N N . GLY A 1 180 ? 3.251 -20.624 -30.170 1.00 49.72 180 GLY A N 1
ATOM 1401 C CA . GLY A 1 180 ? 1.996 -20.416 -29.426 1.00 49.72 180 GLY A CA 1
ATOM 1402 C C . GLY A 1 180 ? 2.029 -20.605 -27.893 1.00 49.72 180 GLY A C 1
ATOM 1403 O O . GLY A 1 180 ? 2.956 -21.168 -27.316 1.00 49.72 180 GLY A O 1
ATOM 1404 N N . PHE A 1 181 ? 0.940 -20.165 -27.242 1.00 49.81 181 PHE A N 1
ATOM 1405 C CA . PHE A 1 181 ? 0.727 -20.021 -25.785 1.00 49.81 181 PHE A CA 1
ATOM 1406 C C . PHE A 1 181 ? 1.309 -21.135 -24.884 1.00 49.81 181 PHE A C 1
ATOM 1408 O O . PHE A 1 181 ? 1.890 -20.835 -23.845 1.00 49.81 181 PHE A O 1
ATOM 1415 N N . ILE A 1 182 ? 1.203 -22.411 -25.276 1.00 51.41 182 ILE A N 1
ATOM 1416 C CA . ILE A 1 182 ? 1.683 -23.552 -24.470 1.00 51.41 182 ILE A CA 1
ATOM 1417 C C . ILE A 1 182 ? 3.218 -23.670 -24.477 1.00 51.41 182 ILE A C 1
ATOM 1419 O O . ILE A 1 182 ? 3.810 -23.993 -23.447 1.00 51.41 182 ILE A O 1
ATOM 1423 N N . VAL A 1 183 ? 3.877 -23.370 -25.601 1.00 55.53 183 VAL A N 1
ATOM 1424 C CA . VAL A 1 183 ? 5.346 -23.440 -25.714 1.00 55.53 183 VAL A CA 1
ATOM 1425 C C . VAL A 1 183 ? 5.990 -22.314 -24.906 1.00 55.53 183 VAL A C 1
ATOM 1427 O O . VAL A 1 183 ? 6.949 -22.553 -24.176 1.00 55.53 183 VAL A O 1
ATOM 1430 N N . ASN A 1 184 ? 5.396 -21.118 -24.930 1.00 52.41 184 ASN A N 1
ATOM 1431 C CA . ASN A 1 184 ? 5.878 -19.987 -24.136 1.00 52.41 184 ASN A CA 1
ATOM 1432 C C . ASN A 1 184 ? 5.679 -20.190 -22.626 1.00 52.41 184 ASN A C 1
ATOM 1434 O O . ASN A 1 184 ? 6.514 -19.755 -21.835 1.00 52.41 184 ASN A O 1
ATOM 1438 N N . MET A 1 185 ? 4.624 -20.902 -22.213 1.00 48.53 185 MET A N 1
ATOM 1439 C CA . MET A 1 185 ? 4.420 -21.256 -20.805 1.00 48.53 185 MET A CA 1
ATOM 1440 C C . MET A 1 185 ? 5.493 -22.236 -20.297 1.00 48.53 185 MET A C 1
ATOM 1442 O O . MET A 1 185 ? 5.993 -22.076 -19.185 1.00 48.53 185 MET A O 1
ATOM 1446 N N . LEU A 1 186 ? 5.898 -23.212 -21.119 1.00 49.25 186 LEU A N 1
ATOM 1447 C CA . LEU A 1 186 ? 6.975 -24.157 -20.790 1.00 49.25 186 LEU A CA 1
ATOM 1448 C C . LEU A 1 186 ? 8.368 -23.507 -20.835 1.00 49.25 186 LEU A C 1
ATOM 1450 O O . LEU A 1 186 ? 9.192 -23.782 -19.963 1.00 49.25 186 LEU A O 1
ATOM 1454 N N . ALA A 1 187 ? 8.621 -22.603 -21.787 1.00 50.66 187 ALA A N 1
ATOM 1455 C CA . ALA A 1 187 ? 9.863 -21.829 -21.857 1.00 50.66 187 ALA A CA 1
ATOM 1456 C C . ALA A 1 187 ? 10.040 -20.905 -20.637 1.00 50.66 187 ALA A C 1
ATOM 1458 O O . ALA A 1 187 ? 11.136 -20.804 -20.087 1.00 50.66 187 ALA A O 1
ATOM 1459 N N . GLY A 1 188 ? 8.950 -20.301 -20.153 1.00 47.38 188 GLY A N 1
ATOM 1460 C CA . GLY A 1 188 ? 8.948 -19.505 -18.925 1.00 47.38 188 GLY A CA 1
ATOM 1461 C C . GLY A 1 188 ? 9.301 -20.310 -17.668 1.00 47.38 188 GLY A C 1
ATOM 1462 O O . GLY A 1 188 ? 10.032 -19.821 -16.811 1.00 47.38 188 GLY A O 1
ATOM 1463 N N . ILE A 1 189 ? 8.846 -21.565 -17.576 1.00 50.22 189 ILE A N 1
ATOM 1464 C CA . ILE A 1 189 ? 9.201 -22.471 -16.469 1.00 50.22 189 ILE A CA 1
ATOM 1465 C C . ILE A 1 189 ? 10.675 -22.897 -16.557 1.00 50.22 189 ILE A C 1
ATOM 1467 O O . ILE A 1 189 ? 11.353 -22.944 -15.534 1.00 50.22 189 ILE A O 1
ATOM 1471 N N . ALA A 1 190 ? 11.191 -23.159 -17.762 1.00 46.22 190 ALA A N 1
ATOM 1472 C CA . ALA A 1 190 ? 12.595 -23.523 -17.970 1.00 46.22 190 ALA A CA 1
ATOM 1473 C C . ALA A 1 190 ? 13.567 -22.378 -17.628 1.00 46.22 190 ALA A C 1
ATOM 1475 O O . ALA A 1 190 ? 14.645 -22.630 -17.097 1.00 46.22 190 ALA A O 1
ATOM 1476 N N . CYS A 1 191 ? 13.179 -21.123 -17.878 1.00 44.09 191 CYS A N 1
ATOM 1477 C CA . CYS A 1 191 ? 14.012 -19.954 -17.585 1.00 44.09 191 CYS A CA 1
ATOM 1478 C C . CYS A 1 191 ? 13.994 -19.546 -16.099 1.00 44.09 191 CYS A C 1
ATOM 1480 O O . CYS A 1 191 ? 14.934 -18.919 -15.628 1.00 44.09 191 CYS A O 1
ATOM 1482 N N . ALA A 1 192 ? 12.956 -19.924 -15.344 1.00 39.53 192 ALA A N 1
ATOM 1483 C CA . ALA A 1 192 ? 12.865 -19.687 -13.900 1.00 39.53 192 ALA A CA 1
ATOM 1484 C C . ALA A 1 192 ? 13.745 -20.637 -13.054 1.00 39.53 192 ALA A C 1
ATOM 1486 O O . ALA A 1 192 ? 13.832 -20.467 -11.838 1.00 39.53 192 ALA A O 1
ATOM 1487 N N . GLY A 1 193 ? 14.358 -21.648 -13.681 1.00 37.59 193 GLY A N 1
ATOM 1488 C CA . GLY A 1 193 ? 15.195 -22.658 -13.028 1.00 37.59 193 GLY A CA 1
ATOM 1489 C C . GLY A 1 193 ? 16.701 -22.553 -13.301 1.00 37.59 193 GLY A C 1
ATOM 1490 O O . GLY A 1 193 ? 17.420 -23.461 -12.886 1.00 37.59 193 GLY A O 1
ATOM 1491 N N . ALA A 1 194 ? 17.166 -21.509 -13.997 1.00 33.06 194 ALA A N 1
ATOM 1492 C CA . ALA A 1 194 ? 18.576 -21.295 -14.347 1.00 33.06 194 ALA A CA 1
ATOM 1493 C C . ALA A 1 194 ? 19.188 -20.109 -13.590 1.00 33.06 194 ALA A C 1
ATOM 1495 O O . ALA A 1 194 ? 18.500 -19.071 -13.468 1.00 33.06 194 ALA A O 1
#

Radius of gyration: 20.88 Å; Cα contacts (8 Å, |Δi|>4): 176; chains: 1; bounding box: 42×33×61 Å

Mean predicted aligned error: 10.78 Å

Secondary structure (DSSP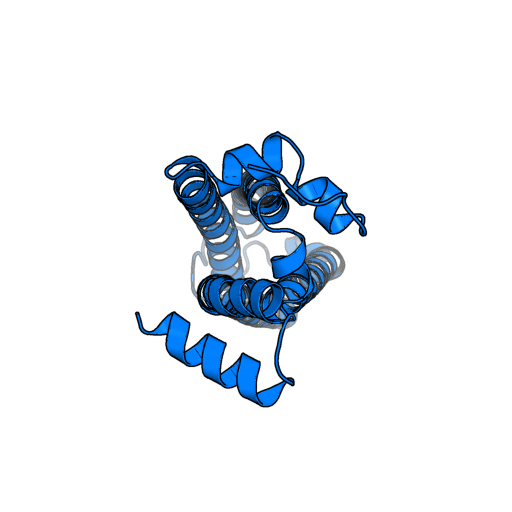, 8-state):
--PPPP-SHHHHHHTSHHHHHHHH-TTHHHHHHHHHHHHHHHHHHHHHHHHHHHTTSS-TTS-HHHHHHHHHHHHHHHHHHHHHHHHHHHHHTHHHHHH-HHHHHHHHHHHHHHHHHHHIIIIIGGGGGGTSS-SS--HHHHHHHHHHHHHHHHHHHHHHHHHHHHHHHHHHHHHTTT--HHHHHHHHHHHTT-

Organism: NCBI:txid1784712

Nearest PDB structures (foldseek):
  2fic-assembly3_B  TM=2.962E-01  e=3.487E+00  Homo sapiens
  4avm-assembly1_A-2  TM=2.570E-01  e=7.738E+00  Homo sapiens

pLDDT: mean 74.89, std 12.59, range [33.06, 92.69]

InterPro domains:
  IPR046586 Domain of unknown function DUF6644 [PF20349] (33-164)